Protein AF-A0A2G6MW24-F1 (afdb_monomer_lite)

Secondary structure (DSSP, 8-state):
-HHHHTTTSSS---HHHHHHHHHHTTHHHHHHHHH-HHHHHHHHTS-GGGHHHHHHHHHSS-HHHHHHHHHHHTT--HHHHHHHHHTT-HHHHTSGGGHHHHHHHHHHHHHHHHH-SS-----HHHHHHHHHHHT--HHHHHHHHHHHHHHHHHHHHHHHHHT----------PPP-EEEEE-S-HHHHHHHHHHHHHTT-EE--HHHHHHT-TTGGGEEEEEE-GGGS-HHHHHHHHHHHHHHT-EEEEE--TTPPPPGGGTTS-EE-SS--HHHHHHHHHHTT-

Sequence (286 aa):
AAQAVAPYVTRRTDPEEAFVAGLMHDIGAYILAAAVPEAYLEILEGAPANRLLLEQEKFGMDHTVAGQALLKFWKLPDSLSEACRYHHDMSVACTTEHGLTTLTAIADILACVNRGDFDTYTSENDLTRLLNHSGLSTSDMIRALDQMNDKVDEMSDFMKITGAGSTGMAMPRGPERTCVVITTDEQRRDLVQALLTHQGHALFPMEDFFQREPGCHDVDTALVDPETLTRDQLDRLAKYLDDLGLHRAVLVEEGTTVPASMQGWPTLGFLFSGRQLAGVRAMTRN

Foldseek 3Di:
DLLLLQVQFPDRDDSVVSVLLLVQLQVLLVVLCVVPVVLSVVLLVDAQLCNQVSCCVPPVGHSLVSSLVVCVVVVHDPLSSCLSNCLVPLVVLLDPVNVSNLSNVLVVLLVCQAQVSHDDNAFPVSVVSSCVSRVHALVSSLSSSVVVVVVVVVVLVVCVVVPNDDPDRDDDLDPAAEEEEAAPDPRLRSNVCSSCVSSRYHYDYPVCLVVVPPCVLRHQEYEYEPVRDDPVRLLVVLVVVVVSLHQYEYEDTPPDDDDPSCPQQHYDYSRHHPVSVVVSVVSSPD

pLDDT: mean 83.33, std 13.34, range [38.34, 97.94]

Structure (mmCIF, N/CA/C/O backbone):
data_AF-A0A2G6MW24-F1
#
_entry.id   AF-A0A2G6MW24-F1
#
loop_
_atom_site.group_PDB
_atom_site.id
_atom_site.type_symbol
_atom_site.label_atom_id
_atom_site.label_alt_id
_atom_site.label_comp_id
_atom_site.label_asym_id
_atom_site.label_entity_id
_atom_site.label_seq_id
_atom_site.pdbx_PDB_ins_code
_atom_site.Cartn_x
_atom_site.Cartn_y
_atom_site.Cartn_z
_atom_site.occupancy
_atom_site.B_iso_or_equiv
_atom_site.auth_seq_id
_atom_site.auth_comp_id
_atom_site.auth_asym_id
_atom_site.auth_atom_id
_atom_site.pdbx_PDB_model_num
ATOM 1 N N . ALA A 1 1 ? -9.225 -6.199 4.617 1.00 80.50 1 ALA A N 1
ATOM 2 C CA . ALA A 1 1 ? -7.760 -6.289 4.746 1.00 80.50 1 ALA A CA 1
ATOM 3 C C . ALA A 1 1 ? -7.339 -6.902 6.080 1.00 80.50 1 ALA A C 1
ATOM 5 O O . ALA A 1 1 ? -6.867 -8.028 6.071 1.00 80.50 1 ALA A O 1
ATOM 6 N N . ALA A 1 2 ? -7.600 -6.258 7.224 1.00 83.94 2 ALA A N 1
ATOM 7 C CA . ALA A 1 2 ? -7.128 -6.720 8.540 1.00 83.94 2 ALA A CA 1
ATOM 8 C C . ALA A 1 2 ? -7.488 -8.180 8.866 1.00 83.94 2 ALA A C 1
ATOM 10 O O . ALA A 1 2 ? -6.611 -8.975 9.187 1.00 83.94 2 ALA A O 1
ATOM 11 N N . GLN A 1 3 ? -8.747 -8.576 8.663 1.00 84.81 3 GLN A N 1
ATOM 12 C CA . GLN A 1 3 ? -9.181 -9.969 8.839 1.00 84.81 3 GLN A CA 1
ATOM 13 C C . GLN A 1 3 ? -8.452 -10.969 7.916 1.00 84.81 3 GLN A C 1
ATOM 15 O O . GLN A 1 3 ? -8.278 -12.123 8.292 1.00 84.81 3 GLN A O 1
ATOM 20 N N . ALA A 1 4 ? -8.051 -10.557 6.708 1.00 84.19 4 ALA A N 1
ATOM 21 C CA . ALA A 1 4 ? -7.319 -11.408 5.765 1.00 84.19 4 ALA A CA 1
ATOM 22 C C . ALA A 1 4 ? -5.838 -11.547 6.150 1.00 84.19 4 ALA A C 1
ATOM 24 O O . ALA A 1 4 ? -5.250 -12.597 5.934 1.00 84.19 4 ALA A O 1
ATOM 25 N N . VAL A 1 5 ? -5.245 -10.521 6.768 1.00 83.94 5 VAL A N 1
ATOM 26 C CA . VAL A 1 5 ? -3.843 -10.539 7.221 1.00 83.94 5 VAL A CA 1
ATOM 27 C C . VAL A 1 5 ? -3.682 -11.273 8.563 1.00 83.94 5 VAL A C 1
ATOM 29 O O . VAL A 1 5 ? -2.645 -11.886 8.811 1.00 83.94 5 VAL A O 1
ATOM 32 N N . ALA A 1 6 ? -4.714 -11.263 9.416 1.00 84.88 6 ALA A N 1
ATOM 33 C CA . ALA A 1 6 ? -4.681 -11.809 10.780 1.00 84.88 6 ALA A CA 1
ATOM 34 C C . ALA A 1 6 ? -4.116 -13.245 10.910 1.00 84.88 6 ALA A C 1
ATOM 36 O O . ALA A 1 6 ? -3.396 -13.507 11.874 1.00 84.88 6 ALA A O 1
ATOM 37 N N . PRO A 1 7 ? -4.381 -14.190 9.981 1.00 83.44 7 PRO A N 1
ATOM 38 C CA . PRO A 1 7 ? -3.845 -15.549 10.076 1.00 83.44 7 PRO A CA 1
ATOM 39 C C . PRO A 1 7 ? -2.333 -15.660 9.840 1.00 83.44 7 PRO A C 1
ATOM 41 O O . PRO A 1 7 ? -1.750 -16.679 10.215 1.00 83.44 7 PRO A O 1
ATOM 44 N N . TYR A 1 8 ? -1.721 -14.660 9.201 1.00 81.19 8 TYR A N 1
ATOM 45 C CA . TYR A 1 8 ? -0.333 -14.707 8.735 1.00 81.19 8 TYR A CA 1
ATOM 46 C C . TYR A 1 8 ? 0.651 -14.005 9.679 1.00 81.19 8 TYR A C 1
ATOM 48 O O . TYR A 1 8 ? 1.851 -14.249 9.601 1.00 81.19 8 TYR A O 1
ATOM 56 N N . VAL A 1 9 ? 0.166 -13.156 10.589 1.00 80.00 9 VAL A N 1
ATOM 57 C CA . VAL A 1 9 ? 1.028 -12.460 11.553 1.00 80.00 9 VAL A CA 1
ATOM 58 C C . VAL A 1 9 ? 1.515 -13.399 12.663 1.00 80.00 9 VAL A C 1
ATOM 60 O O . VAL A 1 9 ? 0.785 -14.263 13.152 1.00 80.00 9 VAL A O 1
ATOM 63 N N . THR A 1 10 ? 2.759 -13.205 13.102 1.00 67.62 10 THR A N 1
ATOM 64 C CA . THR A 1 10 ? 3.420 -14.026 14.138 1.00 67.62 10 THR A CA 1
ATOM 65 C C . THR A 1 10 ? 2.656 -14.070 15.461 1.00 67.62 10 THR A C 1
ATOM 67 O O . THR A 1 10 ? 2.613 -15.108 16.128 1.00 67.62 10 THR A O 1
ATOM 70 N N . ARG A 1 11 ? 2.019 -12.960 15.844 1.00 70.06 11 ARG A N 1
ATOM 71 C CA . ARG A 1 11 ? 1.075 -12.907 16.963 1.00 70.06 11 ARG A CA 1
ATOM 72 C C . ARG A 1 11 ? -0.336 -13.056 16.431 1.00 70.06 11 ARG A C 1
ATOM 74 O O . ARG A 1 11 ? -0.882 -12.112 15.879 1.00 70.06 11 ARG A O 1
ATOM 81 N N . ARG A 1 12 ? -0.930 -14.232 16.654 1.00 67.38 12 ARG A N 1
ATOM 82 C CA . ARG A 1 12 ? -2.338 -14.475 16.330 1.00 67.38 12 ARG A CA 1
ATOM 83 C C . ARG A 1 12 ? -3.225 -13.427 16.995 1.00 67.38 12 ARG A C 1
ATOM 85 O O . ARG A 1 12 ? -3.394 -13.433 18.212 1.00 67.38 12 ARG A O 1
ATOM 92 N N . THR A 1 13 ? -3.809 -12.581 16.165 1.00 79.38 13 THR A N 1
ATOM 93 C CA . THR A 1 13 ? -4.953 -11.739 16.498 1.00 79.38 13 THR A CA 1
ATOM 94 C C . THR A 1 13 ? -6.220 -12.488 16.103 1.00 79.38 13 THR A C 1
ATOM 96 O O . THR A 1 13 ? -6.218 -13.219 15.110 1.00 79.38 13 THR A O 1
ATOM 99 N N . ASP A 1 14 ? -7.295 -12.338 16.875 1.00 86.19 14 ASP A N 1
ATOM 100 C CA . ASP A 1 14 ? -8.598 -12.874 16.487 1.00 86.19 14 ASP A CA 1
ATOM 101 C C . ASP A 1 14 ? -9.041 -12.214 15.163 1.00 86.19 14 ASP A C 1
ATOM 103 O O . ASP A 1 14 ? -9.132 -10.984 15.106 1.00 86.19 14 ASP A O 1
ATOM 107 N N . PRO A 1 15 ? -9.298 -12.980 14.082 1.00 86.88 15 PRO A N 1
ATOM 108 C CA . PRO A 1 15 ? -9.768 -12.416 12.821 1.00 86.88 15 PRO A CA 1
ATOM 109 C C . PRO A 1 15 ? -11.043 -11.574 12.962 1.00 86.88 15 PRO A C 1
ATOM 111 O O . PRO A 1 15 ? -11.204 -10.605 12.220 1.00 86.88 15 PRO A O 1
ATOM 114 N N . GLU A 1 16 ? -11.931 -11.897 13.905 1.00 88.69 16 GLU A N 1
ATOM 115 C CA . GLU A 1 16 ? -13.145 -11.108 14.146 1.00 88.69 16 GLU A CA 1
ATOM 116 C C . GLU A 1 16 ? -12.821 -9.760 14.804 1.00 88.69 16 GLU A C 1
ATOM 118 O O . GLU A 1 16 ? -13.344 -8.723 14.394 1.00 88.69 16 GLU A O 1
ATOM 123 N N . GLU A 1 17 ? -11.884 -9.729 15.755 1.00 90.25 17 GLU A N 1
ATOM 124 C CA . GLU A 1 17 ? -11.392 -8.471 16.331 1.00 90.25 17 GLU A CA 1
ATOM 125 C C . GLU A 1 17 ? -10.672 -7.625 15.268 1.00 90.25 17 GLU A C 1
ATOM 127 O O . GLU A 1 17 ? -10.908 -6.420 15.160 1.00 90.25 17 GLU A O 1
ATOM 132 N N . ALA A 1 18 ? -9.863 -8.262 14.417 1.00 91.31 18 ALA A N 1
ATOM 133 C CA . ALA A 1 18 ? -9.206 -7.619 13.283 1.00 91.31 18 ALA A CA 1
ATOM 134 C C . ALA A 1 18 ? -10.207 -7.039 12.274 1.00 91.31 18 ALA A C 1
ATOM 136 O O . ALA A 1 18 ? -9.980 -5.960 11.725 1.00 91.31 18 ALA A O 1
ATOM 137 N N . PHE A 1 19 ? -11.319 -7.734 12.023 1.00 90.06 19 PHE A N 1
ATOM 138 C CA . PHE A 1 19 ? -12.397 -7.229 11.178 1.00 90.06 19 PHE A CA 1
ATOM 139 C C . PHE A 1 19 ? -12.998 -5.946 11.758 1.00 90.06 19 PHE A C 1
ATOM 141 O O . PHE A 1 19 ? -13.102 -4.947 11.043 1.00 90.06 19 PHE A O 1
ATOM 148 N N . VAL A 1 20 ? -13.328 -5.944 13.053 1.00 92.25 20 VAL A N 1
ATOM 149 C CA . VAL A 1 20 ? -13.877 -4.760 13.733 1.00 92.25 20 VAL A CA 1
ATOM 150 C C . VAL A 1 20 ? -12.867 -3.611 13.733 1.00 92.25 20 VAL A C 1
ATOM 152 O O . VAL A 1 20 ? -13.244 -2.486 13.413 1.00 92.25 20 VAL A O 1
ATOM 155 N N . ALA A 1 21 ? -11.589 -3.877 14.013 1.00 93.31 21 ALA A N 1
ATOM 156 C CA . ALA A 1 21 ? -10.534 -2.864 13.953 1.00 93.31 21 ALA A CA 1
ATOM 157 C C . ALA A 1 21 ? -10.428 -2.241 12.556 1.00 93.31 21 ALA A C 1
ATOM 159 O O . ALA A 1 21 ? -10.484 -1.021 12.416 1.00 93.31 21 ALA A O 1
ATOM 160 N N . GLY A 1 22 ? -10.378 -3.074 11.513 1.00 90.19 22 GLY A N 1
ATOM 161 C CA . GLY A 1 22 ? -10.342 -2.614 10.127 1.00 90.19 22 GLY A CA 1
ATOM 162 C C . GLY A 1 22 ? -11.588 -1.826 9.713 1.00 90.19 22 GLY A C 1
ATOM 163 O O . GLY A 1 22 ? -11.478 -0.910 8.908 1.00 90.19 22 GLY A O 1
ATOM 164 N N . LEU A 1 23 ? -12.762 -2.123 10.273 1.00 89.50 23 LEU A N 1
ATOM 165 C CA . LEU A 1 23 ? -13.984 -1.358 10.007 1.00 89.50 23 LEU A CA 1
ATOM 166 C C . LEU A 1 23 ? -14.002 -0.004 10.736 1.00 89.50 23 LEU A C 1
ATOM 168 O O . LEU A 1 23 ? -14.570 0.959 10.229 1.00 89.50 23 LEU A O 1
ATOM 172 N N . MET A 1 24 ? -13.411 0.060 11.930 1.00 93.38 24 MET A N 1
ATOM 173 C CA . MET A 1 24 ? -13.496 1.220 12.822 1.00 93.38 24 MET A CA 1
ATOM 174 C C . MET A 1 24 ? -12.309 2.185 12.717 1.00 93.38 24 MET A C 1
ATOM 176 O O . MET A 1 24 ? -12.445 3.314 13.178 1.00 93.38 24 MET A O 1
ATOM 180 N N . HIS A 1 25 ? -11.163 1.775 12.159 1.00 93.25 25 HIS A N 1
ATOM 181 C CA . HIS A 1 25 ? -9.918 2.562 12.223 1.00 93.25 25 HIS A CA 1
ATOM 182 C C . HIS A 1 25 ? -10.068 4.000 11.702 1.00 93.25 25 HIS A C 1
ATOM 184 O O . HIS A 1 25 ? -9.594 4.927 12.352 1.00 93.25 25 HIS A O 1
ATOM 190 N N . ASP A 1 26 ? -10.836 4.177 10.625 1.00 92.19 26 ASP A N 1
ATOM 191 C CA . ASP A 1 26 ? -11.065 5.463 9.960 1.00 92.19 26 ASP A CA 1
ATOM 192 C C . ASP A 1 26 ? -12.411 6.114 10.314 1.00 92.19 26 ASP A C 1
ATOM 194 O O . ASP A 1 26 ? -12.838 7.082 9.682 1.00 92.19 26 ASP A O 1
ATOM 198 N N . ILE A 1 27 ? -13.112 5.635 11.350 1.00 94.44 27 ILE A N 1
ATOM 199 C CA . ILE A 1 27 ? -14.443 6.159 11.699 1.00 94.44 27 ILE A CA 1
ATOM 200 C C . ILE A 1 27 ? -14.427 7.659 12.025 1.00 94.44 27 ILE A C 1
ATOM 202 O O . ILE A 1 27 ? -15.410 8.359 11.781 1.00 94.44 27 ILE A O 1
ATOM 206 N N . GLY A 1 28 ? -13.301 8.174 12.527 1.00 94.12 28 GLY A N 1
ATOM 207 C CA . GLY A 1 28 ? -13.133 9.596 12.808 1.00 94.12 28 GLY A CA 1
ATOM 208 C C . GLY A 1 28 ? -13.224 10.481 11.567 1.00 94.12 28 GLY A C 1
ATOM 209 O O . GLY A 1 28 ? -13.683 11.614 11.674 1.00 94.12 28 GLY A O 1
ATOM 210 N N . ALA A 1 29 ? -12.906 9.954 10.383 1.00 91.81 29 ALA A N 1
ATOM 211 C CA . ALA A 1 29 ? -13.045 10.668 9.120 1.00 91.81 29 ALA A CA 1
ATOM 212 C C . ALA A 1 29 ? -14.499 11.065 8.862 1.00 91.81 29 ALA A C 1
ATOM 214 O O . ALA A 1 29 ? -14.791 12.201 8.501 1.00 91.81 29 ALA A O 1
ATOM 215 N N . TYR A 1 30 ? -15.427 10.143 9.130 1.00 91.38 30 TYR A N 1
ATOM 216 C CA . TYR A 1 30 ? -16.860 10.392 9.005 1.00 91.38 30 TYR A CA 1
ATOM 217 C C . TYR A 1 30 ? -17.353 11.417 10.023 1.00 91.38 30 TYR A C 1
ATOM 219 O O . TYR A 1 30 ? -18.245 12.200 9.710 1.00 91.38 30 TYR A O 1
ATOM 227 N N . ILE A 1 31 ? -16.771 11.443 11.226 1.00 93.44 31 ILE A N 1
ATOM 228 C CA . ILE A 1 31 ? -17.097 12.453 12.241 1.00 93.44 31 ILE A CA 1
ATOM 229 C C . ILE A 1 31 ? -16.680 13.838 11.746 1.00 93.44 31 ILE A C 1
ATOM 231 O O . ILE A 1 31 ? -17.487 14.764 11.785 1.00 93.44 31 ILE A O 1
ATOM 235 N N . LEU A 1 32 ? -15.443 13.975 11.258 1.00 93.31 32 LEU A N 1
ATOM 236 C CA . LEU A 1 32 ? -14.924 15.240 10.735 1.00 93.31 32 LEU A CA 1
ATOM 237 C C . LEU A 1 32 ? -15.717 15.699 9.501 1.00 93.31 32 LEU A C 1
ATOM 239 O O . LEU A 1 32 ? -16.141 16.854 9.437 1.00 93.31 32 LEU A O 1
ATOM 243 N N . ALA A 1 33 ? -16.010 14.777 8.580 1.00 91.38 33 ALA A N 1
ATOM 244 C CA . ALA A 1 33 ? -16.830 15.035 7.400 1.00 91.38 33 ALA A CA 1
ATOM 245 C C . ALA A 1 33 ? -18.266 15.444 7.750 1.00 91.38 33 ALA A C 1
ATOM 247 O O . ALA A 1 33 ? -18.826 16.326 7.111 1.00 91.38 33 ALA A O 1
ATOM 248 N N . ALA A 1 34 ? -18.877 14.837 8.770 1.00 91.69 34 ALA A N 1
ATOM 249 C CA . ALA A 1 34 ? -20.219 15.208 9.211 1.00 91.69 34 ALA A CA 1
ATOM 250 C C . ALA A 1 34 ? -20.242 16.544 9.969 1.00 91.69 34 ALA A C 1
ATOM 252 O O . ALA A 1 34 ? -21.253 17.246 9.938 1.00 91.69 34 ALA A O 1
ATOM 253 N N . ALA A 1 35 ? -19.152 16.891 10.660 1.00 90.06 35 ALA A N 1
ATOM 254 C CA . ALA A 1 35 ? -19.048 18.130 11.419 1.00 90.06 35 ALA A CA 1
ATOM 255 C C . ALA A 1 35 ? -18.925 19.358 10.506 1.00 90.06 35 ALA A C 1
ATOM 257 O O . ALA A 1 35 ? -19.588 20.364 10.760 1.00 90.06 35 ALA A O 1
ATOM 258 N N . VAL A 1 36 ? -18.092 19.279 9.459 1.00 90.00 36 VAL A N 1
ATOM 259 C CA . VAL A 1 36 ? -17.900 20.367 8.484 1.00 90.00 36 VAL A CA 1
ATOM 260 C C . VAL A 1 36 ? -17.697 19.785 7.071 1.00 90.00 36 VAL A C 1
ATOM 262 O O . VAL A 1 36 ? -16.556 19.665 6.608 1.00 90.00 36 VAL A O 1
ATOM 265 N N . PRO A 1 37 ? -18.786 19.414 6.370 1.00 91.19 37 PRO A N 1
ATOM 266 C CA . PRO A 1 37 ? -18.714 18.713 5.087 1.00 91.19 37 PRO A CA 1
ATOM 267 C C . PRO A 1 37 ? -17.881 19.434 4.030 1.00 91.19 37 PRO A C 1
ATOM 269 O O . PRO A 1 37 ? -17.050 18.813 3.373 1.00 91.19 37 PRO A O 1
ATOM 272 N N . GLU A 1 38 ? -18.052 20.747 3.892 1.00 90.94 38 GLU A N 1
ATOM 273 C CA . GLU A 1 38 ? -17.361 21.545 2.879 1.00 90.94 38 GLU A CA 1
ATOM 274 C C . GLU A 1 38 ? -15.847 21.567 3.124 1.00 90.94 38 GLU A C 1
ATOM 276 O O . GLU A 1 38 ? -15.056 21.359 2.207 1.00 90.94 38 GLU A O 1
ATOM 281 N N . ALA A 1 39 ? -15.431 21.738 4.382 1.00 87.19 39 ALA A N 1
ATOM 282 C CA . ALA A 1 39 ? -14.017 21.769 4.741 1.00 87.19 39 ALA A CA 1
ATOM 283 C C . ALA A 1 39 ? -13.337 20.407 4.550 1.00 87.19 39 ALA A C 1
ATOM 285 O O . ALA A 1 39 ? -12.156 20.373 4.193 1.00 87.19 39 ALA A O 1
ATOM 286 N N . TYR A 1 40 ? -14.070 19.313 4.792 1.00 88.38 40 TYR A N 1
ATOM 287 C CA . TYR A 1 40 ? -13.567 17.953 4.608 1.00 88.38 40 TYR A CA 1
ATOM 288 C C . TYR A 1 40 ? -13.503 17.557 3.131 1.00 88.38 40 TYR A C 1
ATOM 290 O O . TYR A 1 40 ? -12.541 16.915 2.721 1.00 88.38 40 TYR A O 1
ATOM 298 N N . LEU A 1 41 ? -14.466 17.994 2.311 1.00 86.62 41 LEU A N 1
ATOM 299 C CA . LEU A 1 41 ? -14.405 17.824 0.856 1.00 86.62 41 LEU A CA 1
ATOM 300 C C . LEU A 1 41 ? -13.136 18.452 0.273 1.00 86.62 41 LEU A C 1
ATOM 302 O O . LEU A 1 41 ? -12.444 17.795 -0.493 1.00 86.62 41 LEU A O 1
ATOM 306 N N . GLU A 1 42 ? -12.760 19.654 0.712 1.00 86.00 42 GLU A N 1
ATOM 307 C CA . GLU A 1 42 ? -11.498 20.280 0.290 1.00 86.00 42 GLU A CA 1
ATOM 308 C C . GLU A 1 42 ? -10.250 19.462 0.685 1.00 86.00 42 GLU A C 1
ATOM 310 O O . GLU A 1 42 ? -9.238 19.520 -0.007 1.00 86.00 42 GLU A O 1
ATOM 315 N N . ILE A 1 43 ? -10.294 18.705 1.791 1.00 85.12 43 ILE A N 1
ATOM 316 C CA . ILE A 1 43 ? -9.198 17.795 2.173 1.00 85.12 43 ILE A CA 1
ATOM 317 C C . ILE A 1 43 ? -9.161 16.591 1.231 1.00 85.12 43 ILE A C 1
ATOM 319 O O . ILE A 1 43 ? -8.082 16.201 0.791 1.00 85.12 43 ILE A O 1
ATOM 323 N N . LEU A 1 44 ? -10.326 16.022 0.907 1.00 80.44 44 LEU A N 1
ATOM 324 C CA . LEU A 1 44 ? -10.446 14.880 -0.004 1.00 80.44 44 LEU A CA 1
ATOM 325 C C . LEU A 1 44 ? -10.069 15.232 -1.451 1.00 80.44 44 LEU A C 1
ATOM 327 O O . LEU A 1 44 ? -9.563 14.378 -2.171 1.00 80.44 44 LEU A O 1
ATOM 331 N N . GLU A 1 45 ? -10.307 16.474 -1.874 1.00 79.12 45 GLU A N 1
ATOM 332 C CA . GLU A 1 45 ? -9.879 17.004 -3.176 1.00 79.12 45 GLU A CA 1
ATOM 333 C C . GLU A 1 45 ? -8.390 17.395 -3.205 1.00 79.12 45 GLU A C 1
ATOM 335 O O . GLU A 1 45 ? -7.817 17.588 -4.280 1.00 79.12 45 GLU A O 1
ATOM 340 N N . GLY A 1 46 ? -7.759 17.527 -2.035 1.00 70.38 46 GLY A N 1
ATOM 341 C CA . GLY A 1 46 ? -6.335 17.807 -1.889 1.00 70.38 46 GLY A CA 1
ATOM 342 C C . GLY A 1 46 ? -5.434 16.608 -2.208 1.00 70.38 46 GLY A C 1
ATOM 343 O O . GLY A 1 46 ? -5.879 15.529 -2.590 1.00 70.38 46 GLY A O 1
ATOM 344 N N . ALA A 1 47 ? -4.122 16.793 -2.038 1.00 64.06 47 ALA A N 1
ATOM 345 C CA . ALA A 1 47 ? -3.163 15.698 -2.176 1.00 64.06 47 ALA A CA 1
ATOM 346 C C . ALA A 1 47 ? -3.307 14.710 -0.997 1.00 64.06 47 ALA A C 1
ATOM 348 O O . ALA A 1 47 ? -3.166 15.146 0.154 1.00 64.06 47 ALA A O 1
ATOM 349 N N . PRO A 1 48 ? -3.512 13.398 -1.246 1.00 63.44 48 PRO A N 1
ATOM 350 C CA . PRO A 1 48 ? -3.742 12.410 -0.193 1.00 63.44 48 PRO A CA 1
ATOM 351 C C . PRO A 1 48 ? -2.639 12.410 0.864 1.00 63.44 48 PRO A C 1
ATOM 353 O O . PRO A 1 48 ? -2.956 12.434 2.049 1.00 63.44 48 PRO A O 1
ATOM 356 N N . ALA A 1 49 ? -1.368 12.499 0.450 1.00 62.41 49 ALA A N 1
ATOM 357 C CA . ALA A 1 49 ? -0.180 12.427 1.309 1.00 62.41 49 ALA A CA 1
ATOM 358 C C . ALA A 1 49 ? -0.161 13.418 2.496 1.00 62.41 49 ALA A C 1
ATOM 360 O O . ALA A 1 49 ? 0.533 13.183 3.480 1.00 62.41 49 ALA A O 1
ATOM 361 N N . ASN A 1 50 ? -0.978 14.480 2.469 1.00 72.50 50 ASN A N 1
ATOM 362 C CA . ASN A 1 50 ? -1.044 15.479 3.539 1.00 72.50 50 ASN A CA 1
ATOM 363 C C . ASN A 1 50 ? -2.319 15.410 4.399 1.00 72.50 50 ASN A C 1
ATOM 365 O O . ASN A 1 50 ? -2.523 16.298 5.222 1.00 72.50 50 ASN A O 1
ATOM 369 N N . ARG A 1 51 ? -3.182 14.392 4.254 1.00 84.25 51 ARG A N 1
ATOM 370 C CA . ARG A 1 51 ? -4.499 14.331 4.928 1.00 84.25 51 ARG A CA 1
ATOM 371 C C . ARG A 1 51 ? -4.438 14.593 6.435 1.00 84.25 51 ARG A C 1
ATOM 373 O O . ARG A 1 51 ? -5.150 15.470 6.906 1.00 84.25 51 ARG A O 1
ATOM 380 N N . LEU A 1 52 ? -3.579 13.886 7.177 1.00 87.94 52 LEU A N 1
ATOM 381 C CA . LEU A 1 52 ? -3.440 14.065 8.633 1.00 87.94 52 LEU A CA 1
ATOM 382 C C . LEU A 1 52 ? -3.065 15.507 8.999 1.00 87.94 52 LEU A C 1
ATOM 384 O O . LEU A 1 52 ? -3.642 16.090 9.914 1.00 87.94 52 LEU A O 1
ATOM 388 N N . LEU A 1 53 ? -2.116 16.092 8.264 1.00 87.81 53 LEU A N 1
ATOM 389 C CA . LEU A 1 53 ? -1.681 17.472 8.468 1.00 87.81 53 LEU A CA 1
ATOM 390 C C . LEU A 1 53 ? -2.810 18.459 8.149 1.00 87.81 53 LEU A C 1
ATOM 392 O O . LEU A 1 53 ? -3.082 19.350 8.947 1.00 87.81 53 LEU A O 1
ATOM 396 N N . LEU A 1 54 ? -3.501 18.274 7.024 1.00 88.88 54 LEU A N 1
ATOM 397 C CA . LEU A 1 54 ? -4.608 19.132 6.606 1.00 88.88 54 LEU A CA 1
ATOM 398 C C . LEU A 1 54 ? -5.789 19.058 7.583 1.00 88.88 54 LEU A C 1
ATOM 400 O O . LEU A 1 54 ? -6.398 20.081 7.893 1.00 88.88 54 LEU A O 1
ATOM 404 N N . GLU A 1 55 ? -6.108 17.870 8.099 1.00 92.50 55 GLU A N 1
ATOM 405 C CA . GLU A 1 55 ? -7.122 17.704 9.142 1.00 92.50 55 GLU A CA 1
ATOM 406 C C . GLU A 1 55 ? -6.712 18.431 10.429 1.00 92.50 55 GLU A C 1
ATOM 408 O O . GLU A 1 55 ? -7.513 19.183 10.986 1.00 92.50 55 GLU A O 1
ATOM 413 N N . GLN A 1 56 ? -5.453 18.294 10.859 1.00 92.06 56 GLN A N 1
ATOM 414 C CA . GLN A 1 56 ? -4.919 19.031 12.008 1.00 92.06 56 GLN A CA 1
ATOM 415 C C . GLN A 1 56 ? -4.989 20.550 11.809 1.00 92.06 56 GLN A C 1
ATOM 417 O O . GLN A 1 56 ? -5.436 21.265 12.705 1.00 92.06 56 GLN A O 1
ATOM 422 N N . GLU A 1 57 ? -4.607 21.060 10.640 1.00 91.31 57 GLU A N 1
ATOM 423 C CA . GLU A 1 57 ? -4.659 22.492 10.328 1.00 91.31 57 GLU A CA 1
ATOM 424 C C . GLU A 1 57 ? -6.093 23.036 10.299 1.00 91.31 57 GLU A C 1
ATOM 426 O O . GLU A 1 57 ? -6.345 24.145 10.778 1.00 91.31 57 GLU A O 1
ATOM 431 N N . LYS A 1 58 ? -7.045 22.264 9.761 1.00 91.25 58 LYS A N 1
ATOM 432 C CA . LYS A 1 58 ? -8.439 22.703 9.608 1.00 91.25 58 LYS A CA 1
ATOM 433 C C . LYS A 1 58 ? -9.298 22.507 10.853 1.00 91.25 58 LYS A C 1
ATOM 435 O O . LYS A 1 58 ? -10.154 23.347 11.130 1.00 91.25 58 LYS A O 1
ATOM 440 N N . PHE A 1 59 ? -9.102 21.415 11.588 1.00 93.06 59 PHE A N 1
ATOM 441 C CA . PHE A 1 59 ? -9.966 21.017 12.706 1.00 93.06 59 PHE A CA 1
ATOM 442 C C . PHE A 1 59 ? -9.265 21.051 14.068 1.00 93.06 59 PHE A C 1
ATOM 444 O O . PHE A 1 59 ? -9.929 20.902 15.094 1.00 93.06 59 PHE A O 1
ATOM 451 N N . GLY A 1 60 ? -7.941 21.233 14.105 1.00 93.69 60 GLY A N 1
ATOM 452 C CA . GLY A 1 60 ? -7.137 21.108 15.326 1.00 93.69 60 GLY A CA 1
ATOM 453 C C . GLY A 1 60 ? -6.989 19.664 15.819 1.00 93.69 60 GLY A C 1
ATOM 454 O O . GLY A 1 60 ? -6.551 19.447 16.949 1.00 93.69 60 GLY A O 1
ATOM 455 N N . MET A 1 61 ? -7.419 18.691 15.011 1.00 94.50 61 MET A N 1
ATOM 456 C CA . MET A 1 61 ? -7.269 17.260 15.250 1.00 94.50 61 MET A CA 1
ATOM 457 C C . MET A 1 61 ? -7.373 16.486 13.934 1.00 94.50 61 MET A C 1
ATOM 459 O O . MET A 1 61 ? -8.051 16.923 13.009 1.00 94.50 61 MET A O 1
ATOM 463 N N . ASP A 1 62 ? -6.751 15.315 13.877 1.00 94.31 62 ASP A N 1
ATOM 464 C CA . ASP A 1 62 ? -6.898 14.368 12.771 1.00 94.31 62 ASP A CA 1
ATOM 465 C C . ASP A 1 62 ? -7.999 13.323 13.034 1.00 94.31 62 ASP A C 1
ATOM 467 O O . ASP A 1 62 ? -8.536 13.195 14.146 1.00 94.31 62 ASP A O 1
ATOM 471 N N . HIS A 1 63 ? -8.343 12.557 11.997 1.00 94.81 63 HIS A N 1
ATOM 472 C CA . HIS A 1 63 ? -9.350 11.501 12.080 1.00 94.81 63 HIS A CA 1
ATOM 473 C C . HIS A 1 63 ? -8.991 10.416 13.106 1.00 94.81 63 HIS A C 1
ATOM 475 O O . HIS A 1 63 ? -9.894 9.858 13.730 1.00 94.81 63 HIS A O 1
ATOM 481 N N . THR A 1 64 ? -7.707 10.141 13.352 1.00 95.75 64 THR A N 1
ATOM 482 C CA . THR A 1 64 ? -7.288 9.131 14.340 1.00 95.75 64 THR A CA 1
ATOM 483 C C . THR A 1 64 ? -7.608 9.587 15.770 1.00 95.75 64 THR A C 1
ATOM 485 O O . THR A 1 64 ? -8.054 8.785 16.597 1.00 95.75 64 THR A O 1
ATOM 488 N N . VAL A 1 65 ? -7.455 10.889 16.072 1.00 97.12 65 VAL A N 1
ATOM 489 C CA . VAL A 1 65 ? -7.864 11.488 17.358 1.00 97.12 65 VAL A CA 1
ATOM 490 C C . VAL A 1 65 ? -9.379 11.394 17.518 1.00 97.12 65 VAL A C 1
ATOM 492 O O . VA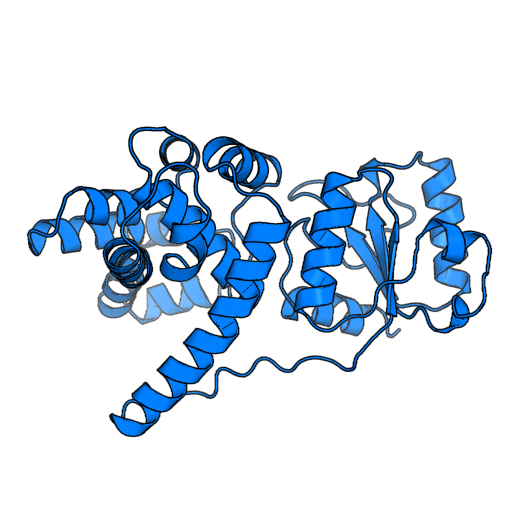L A 1 65 ? -9.870 10.925 18.551 1.00 97.12 65 VAL A O 1
ATOM 495 N N . ALA A 1 66 ? -10.122 11.845 16.503 1.00 96.94 66 ALA A N 1
ATOM 496 C CA . ALA A 1 66 ? -11.582 11.878 16.539 1.00 96.94 66 ALA A CA 1
ATOM 497 C C . ALA A 1 66 ? -12.172 10.465 16.691 1.00 96.94 66 ALA A C 1
ATOM 499 O O . ALA A 1 66 ? -13.063 10.241 17.516 1.00 96.94 66 ALA A O 1
ATOM 500 N N . GLY A 1 67 ? -11.629 9.500 15.946 1.00 97.12 67 GLY A N 1
ATOM 501 C CA . GLY A 1 67 ? -12.016 8.097 16.016 1.00 97.12 67 GLY A CA 1
ATOM 502 C C . GLY A 1 67 ? -11.736 7.495 17.392 1.00 97.12 67 GLY A C 1
ATOM 503 O O . GLY A 1 67 ? -12.646 6.935 18.005 1.00 97.12 67 GLY A O 1
ATOM 504 N N . GLN A 1 68 ? -10.537 7.696 17.953 1.00 97.94 68 GLN A N 1
ATOM 505 C CA . GLN A 1 68 ? -10.215 7.212 19.300 1.00 97.94 68 GLN A CA 1
ATOM 506 C C . GLN A 1 68 ? -11.190 7.754 20.355 1.00 97.94 68 GLN A C 1
ATOM 508 O O . GLN A 1 68 ? -11.659 6.998 21.212 1.00 97.94 68 GLN A O 1
ATOM 513 N N . ALA A 1 69 ? -11.501 9.053 20.302 1.00 97.44 69 ALA A N 1
ATOM 514 C CA . ALA A 1 69 ? -12.435 9.679 21.233 1.00 97.44 69 ALA A CA 1
ATOM 515 C C . ALA A 1 69 ? -13.832 9.041 21.148 1.00 97.44 69 ALA A C 1
ATOM 517 O O . ALA A 1 69 ? -14.440 8.757 22.186 1.00 97.44 69 ALA A O 1
ATOM 518 N N . LEU A 1 70 ? -14.313 8.751 19.934 1.00 97.56 70 LEU A N 1
ATOM 519 C CA . LEU A 1 70 ? -15.592 8.075 19.722 1.00 97.56 70 LEU A CA 1
ATOM 520 C C . LEU A 1 70 ? -15.589 6.644 20.271 1.00 97.56 70 LEU A C 1
ATOM 522 O O . LEU A 1 70 ? -16.500 6.276 21.014 1.00 97.56 70 LEU A O 1
ATOM 526 N N . LEU A 1 71 ? -14.566 5.843 19.957 1.00 97.50 71 LEU A N 1
ATOM 527 C CA . LEU A 1 71 ? -14.501 4.449 20.414 1.00 97.50 71 LEU A CA 1
ATOM 528 C C . LEU A 1 71 ? -14.425 4.364 21.949 1.00 97.50 71 LEU A C 1
ATOM 530 O O . LEU A 1 71 ? -15.087 3.516 22.554 1.00 97.50 71 LEU A O 1
ATOM 534 N N . LYS A 1 72 ? -13.711 5.300 22.594 1.00 97.69 72 LYS A N 1
ATOM 535 C CA . LYS A 1 72 ? -13.700 5.435 24.061 1.00 97.69 72 LYS A CA 1
ATOM 536 C C . LYS A 1 72 ? -15.056 5.857 24.618 1.00 97.69 72 LYS A C 1
ATOM 538 O O . LYS A 1 72 ? -15.495 5.311 25.630 1.0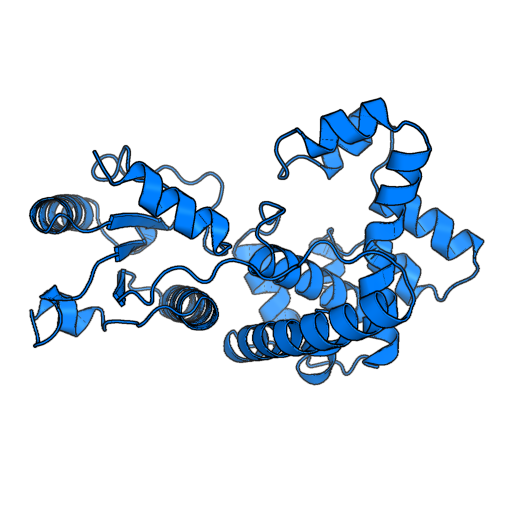0 97.69 72 LYS A O 1
ATOM 543 N N . PHE A 1 73 ? -15.749 6.785 23.960 1.00 97.38 73 PHE A N 1
ATOM 544 C CA . PHE A 1 73 ? -17.101 7.189 24.352 1.00 97.38 73 PHE A CA 1
ATOM 545 C C . PHE A 1 73 ? -18.096 6.017 24.284 1.00 97.38 73 PHE A C 1
ATOM 547 O O . PHE A 1 73 ? -18.915 5.845 25.190 1.00 97.38 73 PHE A O 1
ATOM 554 N N . TRP A 1 74 ? -17.975 5.162 23.266 1.00 97.81 74 TRP A N 1
ATOM 555 C CA . TRP A 1 74 ? -18.749 3.923 23.131 1.00 97.81 74 TRP A CA 1
ATOM 556 C C . TRP A 1 74 ? -18.310 2.794 24.069 1.00 97.81 74 TRP A C 1
ATOM 558 O O . TRP A 1 74 ? -18.984 1.766 24.125 1.00 97.81 74 TRP A O 1
ATOM 568 N N . LYS A 1 75 ? -17.238 2.992 24.847 1.00 97.38 75 LYS A N 1
ATOM 569 C CA . LYS A 1 75 ? -16.671 2.002 25.776 1.00 97.38 75 LYS A CA 1
ATOM 570 C C . LYS A 1 75 ? -16.247 0.707 25.077 1.00 97.38 75 LYS A C 1
ATOM 572 O O . LYS A 1 75 ? -16.412 -0.381 25.630 1.00 97.38 75 LYS A O 1
ATOM 577 N N . LEU A 1 76 ? -15.729 0.829 23.858 1.00 96.12 76 LEU A N 1
ATOM 578 C CA . LEU A 1 76 ? -15.109 -0.294 23.164 1.00 96.12 76 LEU A CA 1
ATOM 579 C C . LEU A 1 76 ? -13.740 -0.625 23.785 1.00 96.12 76 LEU A C 1
ATOM 581 O O . LEU A 1 76 ? -13.151 0.243 24.433 1.00 96.12 76 LEU A O 1
ATOM 585 N N . PRO A 1 77 ? -13.244 -1.866 23.613 1.00 95.00 77 PRO A N 1
ATOM 586 C CA . PRO A 1 77 ? -11.924 -2.279 24.082 1.00 95.00 77 PRO A CA 1
ATOM 587 C C . PRO A 1 77 ? -10.806 -1.289 23.736 1.00 95.00 77 PRO A C 1
ATOM 589 O O . PRO A 1 77 ? -10.763 -0.755 22.624 1.00 95.00 77 PRO A O 1
ATOM 592 N N . ASP A 1 78 ? -9.868 -1.101 24.670 1.00 94.00 78 ASP A N 1
ATOM 593 C CA . ASP A 1 78 ? -8.730 -0.197 24.475 1.00 94.00 78 ASP A CA 1
ATOM 594 C C . ASP A 1 78 ? -7.918 -0.579 23.232 1.00 94.00 78 ASP A C 1
ATOM 596 O O . ASP A 1 78 ? -7.554 0.318 22.476 1.00 94.00 78 ASP A O 1
ATOM 600 N N . SER A 1 79 ? -7.767 -1.881 22.943 1.00 93.19 79 SER A N 1
ATOM 601 C CA . SER A 1 79 ? -7.105 -2.402 21.736 1.00 93.19 79 SER A CA 1
ATOM 602 C C . SER A 1 79 ? -7.660 -1.797 20.442 1.00 93.19 79 SER A C 1
ATOM 604 O O . SER A 1 79 ? -6.891 -1.387 19.574 1.00 93.19 79 SER A O 1
ATOM 606 N N . LEU A 1 80 ? -8.987 -1.675 20.318 1.00 94.88 80 LEU A N 1
ATOM 607 C CA . LEU A 1 80 ? -9.639 -1.065 19.155 1.00 94.88 80 LEU A CA 1
ATOM 608 C C . LEU A 1 80 ? -9.416 0.448 19.113 1.00 94.88 80 LEU A C 1
ATOM 610 O O . LEU A 1 80 ? -9.161 1.010 18.048 1.00 94.88 80 LEU A O 1
ATOM 614 N N . SER A 1 81 ? -9.497 1.111 20.269 1.00 95.88 81 SER A N 1
ATOM 615 C CA . SER A 1 81 ? -9.266 2.556 20.358 1.00 95.88 81 SER A CA 1
ATOM 616 C C . SER A 1 81 ? -7.812 2.932 20.044 1.00 95.88 81 SER A C 1
ATOM 618 O O . SER A 1 81 ? -7.558 3.975 19.443 1.00 95.88 81 SER A O 1
ATOM 620 N N . GLU A 1 82 ? -6.858 2.080 20.418 1.00 95.19 82 GLU A N 1
ATOM 621 C CA . GLU A 1 82 ? -5.433 2.224 20.128 1.00 95.19 82 GLU A CA 1
ATOM 622 C C . GLU A 1 82 ? -5.129 1.921 18.664 1.00 95.19 82 GLU A C 1
ATOM 624 O O . GLU A 1 82 ? -4.412 2.694 18.035 1.00 95.19 82 GLU A O 1
ATOM 629 N N . ALA A 1 83 ? -5.719 0.868 18.092 1.00 94.25 83 ALA A N 1
ATOM 630 C CA . ALA A 1 83 ? -5.593 0.582 16.665 1.00 94.25 83 ALA A CA 1
ATOM 631 C C . ALA A 1 83 ? -6.102 1.756 15.816 1.00 94.25 83 ALA A C 1
ATOM 633 O O . ALA A 1 83 ? -5.413 2.219 14.911 1.00 94.25 83 ALA A O 1
ATOM 634 N N . CYS A 1 84 ? -7.261 2.318 16.167 1.00 95.06 84 CYS A N 1
ATOM 635 C CA . CYS A 1 84 ? -7.786 3.525 15.531 1.00 95.06 84 CYS A CA 1
ATOM 636 C C . CYS A 1 84 ? -6.863 4.740 15.718 1.00 95.06 84 CYS A C 1
ATOM 638 O O . CYS A 1 84 ? -6.642 5.485 14.773 1.00 95.06 84 CYS A O 1
ATOM 640 N N . ARG A 1 85 ? -6.263 4.926 16.899 1.00 95.38 85 ARG A N 1
ATOM 641 C CA . ARG A 1 85 ? -5.380 6.072 17.164 1.00 95.38 85 ARG A CA 1
ATOM 642 C C . ARG A 1 85 ? -4.032 5.997 16.446 1.00 95.38 85 ARG A C 1
ATOM 644 O O . ARG A 1 85 ? -3.499 7.032 16.064 1.00 95.38 85 ARG A O 1
ATOM 651 N N . TYR A 1 86 ? -3.451 4.806 16.358 1.00 94.06 86 TYR A N 1
ATOM 652 C CA . TYR A 1 86 ? -2.022 4.636 16.086 1.00 94.06 86 TYR A CA 1
ATOM 653 C C . TYR A 1 86 ? -1.717 3.875 14.790 1.00 94.06 86 TYR A C 1
ATOM 655 O O . TYR A 1 86 ? -0.554 3.586 14.531 1.00 94.06 86 TYR A O 1
ATOM 663 N N . HIS A 1 87 ? -2.710 3.541 13.958 1.00 91.81 87 HIS A N 1
ATOM 664 C CA . HIS A 1 87 ? -2.462 2.810 12.706 1.00 91.81 87 HIS A CA 1
ATOM 665 C C . HIS A 1 87 ? -1.597 3.588 11.696 1.00 91.81 87 HIS A C 1
ATOM 667 O O . HIS A 1 87 ? -0.895 2.962 10.911 1.00 91.81 87 HIS A O 1
ATOM 673 N N . HIS A 1 88 ? -1.579 4.924 11.755 1.00 89.00 88 HIS A N 1
ATOM 674 C CA . HIS A 1 88 ? -0.654 5.764 10.981 1.00 89.00 88 HIS A CA 1
ATOM 675 C C . HIS A 1 88 ? 0.656 6.106 11.721 1.00 89.00 88 HIS A C 1
ATOM 677 O O . HIS A 1 88 ? 1.519 6.781 11.165 1.00 89.00 88 HIS A O 1
ATOM 683 N N . ASP A 1 89 ? 0.824 5.678 12.978 1.00 89.44 89 ASP A N 1
ATOM 684 C CA . ASP A 1 89 ? 2.027 5.947 13.772 1.00 89.44 89 ASP A CA 1
ATOM 685 C C . ASP A 1 89 ? 2.945 4.721 13.782 1.00 89.44 89 ASP A C 1
ATOM 687 O O . ASP A 1 89 ? 2.840 3.830 14.628 1.00 89.44 89 ASP A O 1
ATOM 691 N N . MET A 1 90 ? 3.902 4.696 12.857 1.00 86.81 90 MET A N 1
ATOM 692 C CA . MET A 1 90 ? 4.843 3.585 12.678 1.00 86.81 90 MET A CA 1
ATOM 693 C C . MET A 1 90 ? 5.757 3.389 13.894 1.00 86.81 90 MET A C 1
ATOM 695 O O . MET A 1 90 ? 6.284 2.290 14.096 1.00 86.81 90 MET A O 1
ATOM 699 N N . SER A 1 91 ? 5.932 4.413 14.739 1.00 86.06 91 SER A N 1
ATOM 700 C CA . SER A 1 91 ? 6.683 4.281 15.992 1.00 86.06 91 SER A CA 1
ATOM 701 C C . SER A 1 91 ? 5.943 3.425 17.024 1.00 86.06 91 SER A C 1
ATOM 703 O O . SER A 1 91 ? 6.593 2.769 17.838 1.00 86.06 91 SER A O 1
ATOM 705 N N . VAL A 1 92 ? 4.611 3.363 16.934 1.00 86.88 92 VAL A N 1
ATOM 706 C CA . VAL A 1 92 ? 3.736 2.548 17.787 1.00 86.88 92 VAL A CA 1
ATOM 707 C C . VAL A 1 92 ? 3.335 1.248 17.089 1.00 86.88 92 VAL A C 1
ATOM 709 O O . VAL A 1 92 ? 3.420 0.175 17.689 1.00 86.88 92 VAL A O 1
ATOM 712 N N . ALA A 1 93 ? 2.960 1.307 15.810 1.00 85.38 93 ALA A N 1
ATOM 713 C CA . ALA A 1 93 ? 2.529 0.150 15.028 1.00 85.38 93 ALA A CA 1
ATOM 714 C C . ALA A 1 93 ? 3.637 -0.907 14.862 1.00 85.38 93 ALA A C 1
ATOM 716 O O . ALA A 1 93 ? 3.332 -2.077 14.655 1.00 85.38 93 ALA A O 1
ATOM 717 N N . CYS A 1 94 ? 4.913 -0.541 15.023 1.00 82.75 94 CYS A N 1
ATOM 718 C CA . CYS A 1 94 ? 6.048 -1.474 15.016 1.00 82.75 94 CYS A CA 1
ATOM 719 C C . CYS A 1 94 ? 6.469 -1.960 16.421 1.00 82.75 94 CYS A C 1
ATOM 721 O O . CYS A 1 94 ? 7.624 -2.336 16.618 1.00 82.75 94 CYS A O 1
ATOM 723 N N . THR A 1 95 ? 5.584 -1.916 17.423 1.00 77.81 95 THR A N 1
ATOM 724 C CA . THR A 1 95 ? 5.885 -2.371 18.796 1.00 77.81 95 THR A CA 1
ATOM 725 C C . THR A 1 95 ? 5.157 -3.670 19.134 1.00 77.81 95 THR A C 1
ATOM 727 O O . THR A 1 95 ? 4.120 -3.999 18.558 1.00 77.81 95 THR A O 1
ATOM 730 N N . THR A 1 96 ? 5.705 -4.465 20.059 1.00 66.06 96 THR A N 1
ATOM 731 C CA . THR A 1 96 ? 5.133 -5.778 20.400 1.00 66.06 96 THR A CA 1
ATOM 732 C C . THR A 1 96 ? 3.762 -5.655 21.061 1.00 66.06 96 THR A C 1
ATOM 734 O O . THR A 1 96 ? 2.896 -6.495 20.828 1.00 66.06 96 THR A O 1
ATOM 737 N N . GLU A 1 97 ? 3.545 -4.617 21.862 1.00 74.81 97 GLU A N 1
ATOM 738 C CA . GLU A 1 97 ? 2.352 -4.469 22.703 1.00 74.81 97 GLU A CA 1
ATOM 739 C C . GLU A 1 97 ? 1.064 -4.212 21.906 1.00 74.81 97 GLU A C 1
ATOM 741 O O . GLU A 1 97 ? -0.023 -4.506 22.394 1.00 74.81 97 GLU A O 1
ATOM 746 N N . HIS A 1 98 ? 1.171 -3.755 20.655 1.00 79.06 98 HIS A N 1
ATOM 747 C CA . HIS A 1 98 ? 0.029 -3.292 19.865 1.00 79.06 98 HIS A CA 1
ATOM 748 C C . HIS A 1 98 ? -0.209 -4.128 18.597 1.00 79.06 98 HIS A C 1
ATOM 750 O O . HIS A 1 98 ? -0.313 -3.594 17.495 1.00 79.06 98 HIS A O 1
ATOM 756 N N . GLY A 1 99 ? -0.338 -5.453 18.740 1.00 85.81 99 GLY A N 1
ATOM 757 C CA . GLY A 1 99 ? -0.511 -6.365 17.596 1.00 85.81 99 GLY A CA 1
ATOM 758 C C . GLY A 1 99 ? -1.710 -6.031 16.693 1.00 85.81 99 GLY A C 1
ATOM 759 O O . GLY A 1 99 ? -1.598 -6.105 15.471 1.00 85.81 99 GLY A O 1
ATOM 760 N N . LEU A 1 100 ? -2.834 -5.590 17.272 1.00 89.94 100 LEU A N 1
ATOM 761 C CA . LEU A 1 100 ? -4.007 -5.149 16.506 1.00 89.94 100 LEU A CA 1
ATOM 762 C C . LEU A 1 100 ? -3.738 -3.847 15.733 1.00 89.94 100 LEU A C 1
ATOM 764 O O . LEU A 1 100 ? -4.207 -3.700 14.606 1.00 89.94 100 LEU A O 1
ATOM 768 N N . THR A 1 101 ? -2.943 -2.932 16.294 1.00 92.00 101 THR A N 1
ATOM 769 C CA . THR A 1 101 ? -2.499 -1.705 15.614 1.00 92.00 101 THR A CA 1
ATOM 770 C C . THR A 1 101 ? -1.572 -2.031 14.452 1.00 92.00 101 THR A C 1
ATOM 772 O O . THR A 1 101 ? -1.807 -1.537 13.355 1.00 92.00 101 THR A O 1
ATOM 775 N N . THR A 1 102 ? -0.574 -2.903 14.650 1.00 90.12 102 THR A N 1
ATOM 776 C CA . THR A 1 102 ? 0.313 -3.382 13.572 1.00 90.12 102 THR A CA 1
ATOM 777 C C . THR A 1 102 ? -0.506 -3.960 12.423 1.00 90.12 102 THR A C 1
ATOM 779 O O . THR A 1 102 ? -0.315 -3.607 11.262 1.00 90.12 102 THR A O 1
ATOM 782 N N . LEU A 1 103 ? -1.459 -4.831 12.760 1.00 90.31 103 LEU A N 1
ATOM 783 C CA . LEU A 1 103 ? -2.326 -5.477 11.788 1.00 90.31 103 LEU A CA 1
ATOM 784 C C . LEU A 1 103 ? -3.202 -4.470 11.036 1.00 90.31 103 LEU A C 1
ATOM 786 O O . LEU A 1 103 ? -3.389 -4.604 9.829 1.00 90.31 103 LEU A O 1
ATOM 790 N N . THR A 1 104 ? -3.725 -3.468 11.743 1.00 91.75 104 THR A N 1
ATOM 791 C CA . THR A 1 104 ? -4.560 -2.408 11.163 1.00 91.75 104 THR A CA 1
ATOM 792 C C . THR A 1 104 ? -3.745 -1.503 10.239 1.00 91.75 104 THR A C 1
ATOM 794 O O . THR A 1 104 ? -4.204 -1.215 9.141 1.00 91.75 104 THR A O 1
ATOM 797 N N . ALA A 1 105 ? -2.516 -1.143 10.617 1.00 90.88 105 ALA A N 1
ATOM 798 C CA . ALA A 1 105 ? -1.602 -0.369 9.775 1.00 90.88 105 ALA A CA 1
ATOM 799 C C . ALA A 1 105 ? -1.285 -1.100 8.459 1.00 90.88 105 ALA A C 1
ATOM 801 O O . ALA A 1 105 ? -1.425 -0.546 7.373 1.00 90.88 105 ALA A O 1
ATOM 802 N N . ILE A 1 106 ? -0.934 -2.390 8.539 1.00 89.19 106 ILE A N 1
ATOM 803 C CA . ILE A 1 106 ? -0.674 -3.220 7.350 1.00 89.19 106 ILE A CA 1
ATOM 804 C C . ILE A 1 106 ? -1.935 -3.329 6.489 1.00 89.19 106 ILE A C 1
ATOM 806 O O . ILE A 1 106 ? -1.880 -3.235 5.266 1.00 89.19 106 ILE A O 1
ATOM 810 N N . ALA A 1 107 ? -3.089 -3.518 7.122 1.00 88.62 107 ALA A N 1
ATOM 811 C CA . ALA A 1 107 ? -4.361 -3.623 6.432 1.00 88.62 107 ALA A CA 1
ATOM 812 C C . ALA A 1 107 ? -4.739 -2.358 5.654 1.00 88.62 107 ALA A C 1
ATOM 814 O O . ALA A 1 107 ? -5.276 -2.478 4.551 1.00 88.62 107 ALA A O 1
ATOM 815 N N . ASP A 1 108 ? -4.473 -1.188 6.223 1.00 87.94 108 ASP A N 1
ATOM 816 C CA . ASP A 1 108 ? -4.700 0.102 5.578 1.00 87.94 108 ASP A CA 1
ATOM 817 C C . ASP A 1 108 ? -3.809 0.265 4.333 1.00 87.94 108 ASP A C 1
ATOM 819 O O . ASP A 1 108 ? -4.302 0.532 3.233 1.00 87.94 108 ASP A O 1
ATOM 823 N N . ILE A 1 109 ? -2.520 -0.079 4.452 1.00 86.19 109 ILE A N 1
ATOM 824 C CA . ILE A 1 109 ? -1.579 -0.102 3.319 1.00 86.19 109 ILE A CA 1
ATOM 825 C C . ILE A 1 109 ? -2.088 -1.017 2.195 1.00 86.19 109 ILE A C 1
ATOM 827 O O . ILE A 1 109 ? -2.153 -0.608 1.034 1.00 86.19 109 ILE A O 1
ATOM 831 N N . LEU A 1 110 ? -2.498 -2.248 2.523 1.00 85.00 110 LEU A N 1
ATOM 832 C CA . LEU A 1 110 ? -3.022 -3.189 1.526 1.00 85.00 110 LEU A CA 1
ATOM 833 C C . LEU A 1 110 ? -4.329 -2.695 0.887 1.00 85.00 110 LEU A C 1
ATOM 835 O O . LEU A 1 110 ? -4.574 -2.942 -0.295 1.00 85.00 110 LEU A O 1
ATOM 839 N N . ALA A 1 111 ? -5.178 -1.989 1.637 1.00 81.69 111 ALA A N 1
ATOM 840 C CA . ALA A 1 111 ? -6.390 -1.387 1.089 1.00 81.69 111 ALA A CA 1
ATOM 841 C C . ALA A 1 111 ? -6.068 -0.277 0.075 1.00 81.69 111 ALA A C 1
ATOM 843 O O . ALA A 1 111 ? -6.699 -0.238 -0.987 1.00 81.69 111 ALA A O 1
ATOM 844 N N . CYS A 1 112 ? -5.059 0.554 0.355 1.00 79.12 112 CYS A N 1
ATOM 845 C CA . CYS A 1 112 ? -4.570 1.583 -0.566 1.00 79.12 112 CYS A CA 1
ATOM 846 C C . CYS A 1 112 ? -4.023 0.968 -1.863 1.00 79.12 112 CYS A C 1
ATOM 848 O O . CYS A 1 112 ? -4.414 1.382 -2.958 1.00 79.12 112 CYS A O 1
ATOM 850 N N . VAL A 1 113 ? -3.202 -0.082 -1.745 1.00 76.81 113 VAL A N 1
ATOM 851 C CA . VAL A 1 113 ? -2.673 -0.839 -2.894 1.00 76.81 113 VAL A CA 1
ATOM 852 C C . VAL A 1 113 ? -3.806 -1.401 -3.760 1.00 76.81 113 VAL A C 1
ATOM 854 O O . VAL A 1 113 ? -3.754 -1.290 -4.987 1.00 76.81 113 VAL A O 1
ATOM 857 N N . ASN A 1 114 ? -4.851 -1.958 -3.137 1.00 75.94 114 ASN A N 1
ATOM 858 C CA . ASN A 1 114 ? -5.948 -2.593 -3.868 1.00 75.94 114 ASN A CA 1
ATOM 859 C C . ASN A 1 114 ? -6.892 -1.586 -4.558 1.00 75.94 114 ASN A C 1
ATOM 861 O O . ASN A 1 114 ? -7.346 -1.822 -5.677 1.00 75.94 114 ASN A O 1
ATOM 865 N N . ARG A 1 115 ? -7.215 -0.458 -3.907 1.00 67.19 115 ARG A N 1
ATOM 866 C CA . ARG A 1 115 ? -8.242 0.486 -4.398 1.00 67.19 115 ARG A CA 1
ATOM 867 C C . ARG A 1 115 ? -7.702 1.677 -5.184 1.00 67.19 115 ARG A C 1
ATOM 869 O O . ARG A 1 115 ? -8.441 2.257 -5.973 1.00 67.19 115 ARG A O 1
ATOM 876 N N . GLY A 1 116 ? -6.433 2.044 -5.005 1.00 56.62 116 GLY A N 1
ATOM 877 C CA . GLY A 1 116 ? -5.825 3.190 -5.690 1.00 56.62 116 GLY A CA 1
ATOM 878 C C . GLY A 1 116 ? -6.474 4.543 -5.391 1.00 56.62 116 GLY A C 1
ATOM 879 O O . GLY A 1 116 ? -6.364 5.453 -6.212 1.00 56.62 116 GLY A O 1
ATOM 880 N N . ASP A 1 117 ? -7.171 4.662 -4.258 1.00 52.81 117 ASP A N 1
ATOM 881 C CA . ASP A 1 117 ? -7.869 5.888 -3.849 1.00 52.81 117 ASP A CA 1
ATOM 882 C C . ASP A 1 117 ? -7.026 6.807 -2.957 1.00 52.81 117 ASP A C 1
ATOM 884 O O . ASP A 1 117 ? -7.315 7.996 -2.888 1.00 52.81 117 ASP A O 1
ATOM 888 N N . PHE A 1 118 ? -5.949 6.301 -2.351 1.00 51.69 118 PHE A N 1
ATOM 889 C CA . PHE A 1 118 ? -5.041 7.096 -1.529 1.00 51.69 118 PHE A CA 1
ATOM 890 C C . PHE A 1 118 ? -3.593 6.769 -1.891 1.00 51.69 118 PHE A C 1
ATOM 892 O O . PHE A 1 118 ? -3.239 5.597 -2.042 1.00 51.69 118 PHE A O 1
ATOM 899 N N . ASP A 1 119 ? -2.762 7.801 -2.049 1.00 53.81 119 ASP A N 1
ATOM 900 C CA . ASP A 1 119 ? -1.314 7.613 -2.054 1.00 53.81 119 ASP A CA 1
ATOM 901 C C . ASP A 1 119 ? -0.909 7.100 -0.666 1.00 53.81 119 ASP A C 1
ATOM 903 O O . ASP A 1 119 ? -1.299 7.660 0.359 1.00 53.81 119 ASP A O 1
ATOM 907 N N . THR A 1 120 ? -0.182 5.986 -0.629 1.00 57.53 120 THR A N 1
ATOM 908 C CA . THR A 1 120 ? 0.271 5.356 0.613 1.00 57.53 120 THR A CA 1
ATOM 909 C C . THR A 1 120 ? 1.243 6.271 1.354 1.00 57.53 120 THR A C 1
ATOM 911 O O . THR A 1 120 ? 2.310 6.566 0.832 1.00 57.53 120 THR A O 1
ATOM 914 N N . TYR A 1 121 ? 0.935 6.615 2.607 1.00 62.03 121 TYR A N 1
ATOM 915 C CA . TYR A 1 121 ? 1.803 7.381 3.526 1.00 62.03 121 TYR A CA 1
ATOM 916 C C . TYR A 1 121 ? 3.037 6.610 4.028 1.00 62.03 121 TYR A C 1
ATOM 918 O O . TYR A 1 121 ? 3.698 7.030 4.974 1.00 62.03 121 TYR A O 1
ATOM 926 N N . THR A 1 122 ? 3.279 5.409 3.504 1.00 74.62 122 THR A N 1
ATOM 927 C CA . THR A 1 122 ? 4.243 4.469 4.080 1.00 74.62 122 THR A CA 1
ATOM 928 C C . THR A 1 122 ? 5.522 4.472 3.265 1.00 74.62 122 THR A C 1
ATOM 930 O O . THR A 1 122 ? 5.502 4.104 2.093 1.00 74.62 122 THR A O 1
ATOM 933 N N . SER A 1 123 ? 6.629 4.846 3.910 1.00 76.56 123 SER A N 1
ATOM 934 C CA . SER A 1 123 ? 7.977 4.716 3.348 1.00 76.56 123 SER A CA 1
ATOM 935 C C . SER A 1 123 ? 8.398 3.248 3.219 1.00 76.56 123 SER A C 1
ATOM 937 O O . SER A 1 123 ? 7.837 2.366 3.880 1.00 76.56 123 SER A O 1
ATOM 939 N N . GLU A 1 124 ? 9.421 2.959 2.412 1.00 76.62 124 GLU A N 1
ATOM 940 C CA . GLU A 1 124 ? 9.924 1.587 2.258 1.00 76.62 124 GLU A CA 1
ATOM 941 C C . GLU A 1 124 ? 10.495 1.054 3.565 1.00 76.62 124 GLU A C 1
ATOM 943 O O . GLU A 1 124 ? 10.250 -0.094 3.951 1.00 76.62 124 GLU A O 1
ATOM 948 N N . ASN A 1 125 ? 11.181 1.923 4.303 1.00 79.06 125 ASN A N 1
ATOM 949 C CA . ASN A 1 125 ? 11.676 1.609 5.631 1.00 79.06 125 ASN A CA 1
ATOM 950 C C . ASN A 1 125 ? 10.532 1.274 6.602 1.00 79.06 125 ASN A C 1
ATOM 952 O O . ASN A 1 125 ? 10.641 0.319 7.371 1.00 79.06 125 ASN A O 1
ATOM 956 N N . ASP A 1 126 ? 9.421 2.008 6.565 1.00 83.38 126 ASP A N 1
ATOM 957 C CA . ASP A 1 126 ? 8.285 1.735 7.447 1.00 83.38 126 ASP A CA 1
ATOM 958 C C . ASP A 1 126 ? 7.550 0.447 7.077 1.00 83.38 126 ASP A C 1
ATOM 960 O O . ASP A 1 126 ? 7.243 -0.344 7.975 1.00 83.38 126 ASP A O 1
ATOM 964 N N . LEU A 1 127 ? 7.343 0.166 5.783 1.00 81.69 127 LEU A N 1
ATOM 965 C CA . LEU A 1 127 ? 6.801 -1.128 5.362 1.00 81.69 127 LEU A CA 1
ATOM 966 C C . LEU A 1 127 ? 7.731 -2.261 5.805 1.00 81.69 127 LEU A C 1
ATOM 968 O O . LEU A 1 127 ? 7.277 -3.240 6.392 1.00 81.69 127 LEU A O 1
ATOM 972 N N . THR A 1 128 ? 9.035 -2.116 5.573 1.00 81.88 128 THR A N 1
ATOM 973 C CA . THR A 1 128 ? 10.040 -3.114 5.958 1.00 81.88 128 THR A CA 1
ATOM 974 C C . THR A 1 128 ? 10.011 -3.373 7.461 1.00 81.88 128 THR A C 1
ATOM 976 O O . THR A 1 128 ? 10.049 -4.524 7.902 1.00 81.88 128 THR A O 1
ATOM 979 N N . ARG A 1 129 ? 9.885 -2.321 8.277 1.00 85.56 129 ARG A N 1
ATOM 980 C CA . ARG A 1 129 ? 9.738 -2.446 9.734 1.00 85.56 129 ARG A CA 1
ATOM 981 C C . ARG A 1 129 ? 8.450 -3.169 10.115 1.00 85.56 129 ARG A C 1
ATOM 983 O O . ARG A 1 129 ? 8.511 -4.063 10.958 1.00 85.56 129 ARG A O 1
ATOM 990 N N . LEU A 1 130 ? 7.322 -2.845 9.481 1.00 86.31 130 LEU A N 1
ATOM 991 C CA . LEU A 1 130 ? 6.043 -3.525 9.711 1.00 86.31 130 LEU A CA 1
ATOM 992 C C . LEU A 1 130 ? 6.113 -5.012 9.342 1.00 86.31 130 LEU A C 1
ATOM 994 O O . LEU A 1 130 ? 5.672 -5.852 10.128 1.00 86.31 130 LEU A O 1
ATOM 998 N N . LEU A 1 131 ? 6.694 -5.354 8.191 1.00 84.88 131 LEU A N 1
ATOM 999 C CA . LEU A 1 131 ? 6.848 -6.737 7.729 1.00 84.88 131 LEU A CA 1
ATOM 1000 C C . LEU A 1 131 ? 7.761 -7.543 8.650 1.00 84.88 131 LEU A C 1
ATOM 1002 O O . LEU A 1 131 ? 7.362 -8.601 9.133 1.00 84.88 131 LEU A O 1
ATOM 1006 N N . ASN A 1 132 ? 8.937 -7.007 8.980 1.00 84.69 132 ASN A N 1
ATOM 1007 C CA . ASN A 1 132 ? 9.880 -7.665 9.883 1.00 84.69 132 ASN A CA 1
ATOM 1008 C C . ASN A 1 132 ? 9.285 -7.879 11.278 1.00 84.69 132 ASN A C 1
ATOM 1010 O O . ASN A 1 132 ? 9.463 -8.941 11.874 1.00 84.69 132 ASN A O 1
ATOM 1014 N N . HIS A 1 133 ? 8.564 -6.884 11.797 1.00 84.00 133 HIS A N 1
ATOM 1015 C CA . HIS A 1 133 ? 7.955 -6.954 13.123 1.00 84.00 133 HIS A CA 1
ATOM 1016 C C . HIS A 1 133 ? 6.767 -7.916 13.177 1.00 84.00 133 HIS A C 1
ATOM 1018 O O . HIS A 1 133 ? 6.625 -8.694 14.120 1.00 84.00 133 HIS A O 1
ATOM 1024 N N . SER A 1 134 ? 5.914 -7.892 12.153 1.00 84.62 134 SER A N 1
ATOM 1025 C CA . SER A 1 134 ? 4.772 -8.804 12.046 1.00 84.62 134 SER A CA 1
ATOM 1026 C C . SER A 1 134 ? 5.179 -10.225 11.644 1.00 84.62 134 SER A C 1
ATOM 1028 O O . SER A 1 134 ? 4.425 -11.166 11.908 1.00 84.62 134 SER A O 1
ATOM 1030 N N . GLY A 1 135 ? 6.376 -10.392 11.073 1.00 85.81 135 GLY A N 1
ATOM 1031 C CA . GLY A 1 135 ? 6.886 -11.628 10.483 1.00 85.81 135 GLY A CA 1
ATOM 1032 C C . GLY A 1 135 ? 6.181 -12.017 9.184 1.00 85.81 135 GLY A C 1
ATOM 1033 O O . GLY A 1 135 ? 6.195 -13.191 8.820 1.00 85.81 135 GLY A O 1
ATOM 1034 N N . LEU A 1 136 ? 5.545 -11.054 8.511 1.00 84.56 136 LEU A N 1
ATOM 1035 C CA . LEU A 1 136 ? 4.907 -11.270 7.219 1.00 84.56 136 LEU A CA 1
ATOM 1036 C C . LEU A 1 136 ? 5.944 -11.289 6.105 1.00 84.56 136 LEU A C 1
ATOM 1038 O O . LEU A 1 136 ? 6.817 -10.424 6.027 1.00 84.56 136 LEU A O 1
ATOM 1042 N N . SER A 1 137 ? 5.789 -12.242 5.193 1.00 84.56 137 SER A N 1
ATOM 1043 C CA . SER A 1 137 ? 6.489 -12.211 3.915 1.00 84.56 137 SER A CA 1
ATOM 1044 C C . SER A 1 137 ? 5.693 -11.429 2.868 1.00 84.56 137 SER A C 1
ATOM 1046 O O . SER A 1 137 ? 4.472 -11.273 2.963 1.00 84.56 137 SER A O 1
ATOM 1048 N N . THR A 1 138 ? 6.362 -11.023 1.789 1.00 79.31 138 THR A N 1
ATOM 1049 C CA . THR A 1 138 ? 5.705 -10.494 0.583 1.00 79.31 138 THR A CA 1
ATOM 1050 C C . THR A 1 138 ? 4.629 -11.444 0.052 1.00 79.31 138 THR A C 1
ATOM 1052 O O . THR A 1 138 ? 3.555 -11.007 -0.354 1.00 79.31 138 THR A O 1
ATOM 1055 N N . SER A 1 139 ? 4.871 -12.759 0.114 1.00 81.31 139 SER A N 1
ATOM 1056 C CA . SER A 1 139 ? 3.891 -13.767 -0.310 1.00 81.31 139 SER A CA 1
ATOM 1057 C C . SER A 1 139 ? 2.617 -13.743 0.539 1.00 81.31 139 SER A C 1
ATOM 1059 O O . SER A 1 139 ? 1.528 -13.976 0.016 1.00 81.31 139 SER A O 1
ATOM 1061 N N . ASP A 1 140 ? 2.727 -13.446 1.835 1.00 86.62 140 ASP A N 1
ATOM 1062 C CA . ASP A 1 140 ? 1.566 -13.348 2.721 1.00 86.62 140 ASP A CA 1
ATOM 1063 C C . ASP A 1 140 ? 0.742 -12.090 2.431 1.00 86.62 140 ASP A C 1
ATOM 1065 O O . ASP A 1 140 ? -0.488 -12.153 2.445 1.00 86.62 140 ASP A O 1
ATOM 1069 N N . MET A 1 141 ? 1.397 -10.977 2.078 1.00 83.62 141 MET A N 1
ATOM 1070 C CA . MET A 1 141 ? 0.699 -9.771 1.620 1.00 83.62 141 MET A CA 1
ATOM 1071 C C . MET A 1 141 ? -0.131 -10.031 0.362 1.00 83.62 141 MET A C 1
ATOM 1073 O O . MET A 1 141 ? -1.291 -9.629 0.312 1.00 83.62 141 MET A O 1
ATOM 1077 N N . ILE A 1 142 ? 0.422 -10.736 -0.632 1.00 80.56 142 ILE A N 1
ATOM 1078 C CA . ILE A 1 142 ? -0.326 -11.069 -1.856 1.00 80.56 142 ILE A CA 1
ATOM 1079 C C . ILE A 1 142 ? -1.512 -11.968 -1.557 1.00 80.56 142 ILE A C 1
ATOM 1081 O O . ILE A 1 142 ? -2.619 -11.682 -2.000 1.00 80.56 142 ILE A O 1
ATOM 1085 N N . ARG A 1 143 ? -1.317 -13.012 -0.745 1.00 84.44 143 ARG A N 1
ATOM 1086 C CA . ARG A 1 143 ? -2.428 -13.879 -0.332 1.00 84.44 143 ARG A CA 1
ATOM 1087 C C . ARG A 1 143 ? -3.528 -13.085 0.366 1.00 84.44 143 ARG A C 1
ATOM 1089 O O . ARG A 1 143 ? -4.704 -13.356 0.143 1.00 84.44 143 ARG A O 1
ATOM 1096 N N . ALA A 1 144 ? -3.161 -12.116 1.203 1.00 85.56 144 ALA A N 1
ATOM 1097 C CA . ALA A 1 144 ? -4.127 -11.243 1.852 1.00 85.56 144 ALA A CA 1
ATOM 1098 C C . ALA A 1 144 ? -4.847 -10.324 0.849 1.00 85.56 144 ALA A C 1
ATOM 1100 O O . ALA A 1 144 ? -6.059 -10.154 0.971 1.00 85.56 144 ALA A O 1
ATOM 1101 N N . LEU A 1 145 ? -4.143 -9.773 -0.145 1.00 82.38 145 LEU A N 1
ATOM 1102 C CA . LEU A 1 145 ? -4.733 -8.970 -1.223 1.00 82.38 145 LEU A CA 1
ATOM 1103 C C . LEU A 1 145 ? -5.707 -9.786 -2.091 1.00 82.38 145 LEU A C 1
ATOM 1105 O O . LEU A 1 145 ? -6.804 -9.315 -2.386 1.00 82.38 145 LEU A O 1
ATOM 1109 N N . ASP A 1 146 ? -5.362 -11.024 -2.442 1.00 82.38 146 ASP A N 1
ATOM 1110 C CA . ASP A 1 146 ? -6.247 -11.915 -3.202 1.00 82.38 146 ASP A CA 1
ATOM 1111 C C . ASP A 1 146 ? -7.515 -12.243 -2.399 1.00 82.38 146 ASP A C 1
ATOM 1113 O O . ASP A 1 146 ? -8.629 -12.035 -2.879 1.00 82.38 146 ASP A O 1
ATOM 1117 N N . GLN A 1 147 ? -7.362 -12.622 -1.124 1.00 83.31 147 GLN A N 1
ATOM 1118 C CA . GLN A 1 147 ? -8.497 -12.854 -0.220 1.00 83.31 147 GLN A CA 1
ATOM 1119 C C . GLN A 1 147 ? -9.364 -11.608 -0.008 1.00 83.31 147 GLN A C 1
ATOM 1121 O O . GLN A 1 147 ? -10.559 -11.716 0.274 1.00 83.31 147 GLN A O 1
ATOM 1126 N N . MET A 1 148 ? -8.777 -10.412 -0.077 1.00 80.38 148 MET A N 1
ATOM 1127 C CA . MET A 1 148 ? -9.535 -9.169 0.015 1.00 80.38 148 MET A CA 1
ATOM 1128 C C . MET A 1 148 ? -10.464 -8.983 -1.176 1.00 80.38 148 MET A C 1
ATOM 1130 O O . MET A 1 148 ? -11.573 -8.504 -0.958 1.00 80.38 148 MET A O 1
ATOM 1134 N N . ASN A 1 149 ? -10.040 -9.345 -2.387 1.00 74.56 149 ASN A N 1
ATOM 1135 C CA . ASN A 1 149 ? -10.889 -9.244 -3.572 1.00 74.56 149 ASN A CA 1
ATOM 1136 C C . ASN A 1 149 ? -12.108 -10.159 -3.444 1.00 74.56 149 ASN A C 1
ATOM 1138 O O . ASN A 1 149 ? -13.232 -9.671 -3.545 1.00 74.56 149 ASN A O 1
ATOM 1142 N N . ASP A 1 150 ? -11.890 -11.419 -3.059 1.00 77.62 150 ASP A N 1
ATOM 1143 C CA . ASP A 1 150 ? -12.976 -12.379 -2.833 1.00 77.62 150 ASP A CA 1
ATOM 1144 C C . ASP A 1 150 ? -13.974 -11.864 -1.778 1.00 77.62 150 ASP A C 1
ATOM 1146 O O . ASP A 1 150 ? -15.186 -11.844 -1.990 1.00 77.62 150 ASP A O 1
ATOM 1150 N N . LYS A 1 151 ? -13.469 -11.354 -0.646 1.00 76.62 151 LYS A N 1
ATOM 1151 C CA . LYS A 1 151 ? -14.318 -10.828 0.438 1.00 76.62 151 LYS A CA 1
ATOM 1152 C C . LYS A 1 151 ? -15.045 -9.535 0.083 1.00 76.62 151 LYS A C 1
ATOM 1154 O O . LYS A 1 151 ? -16.142 -9.295 0.588 1.00 76.62 151 LYS A O 1
ATOM 1159 N N . VAL A 1 152 ? -14.429 -8.660 -0.712 1.00 72.94 152 VAL A N 1
ATOM 1160 C CA . VAL A 1 152 ? -15.084 -7.432 -1.185 1.00 72.94 152 VAL A CA 1
ATOM 1161 C C . VAL A 1 152 ? -16.244 -7.789 -2.107 1.00 72.94 152 VAL A C 1
ATOM 1163 O O . VAL A 1 152 ? -17.304 -7.178 -1.973 1.00 72.94 152 VAL A O 1
ATOM 1166 N N . ASP A 1 153 ? -16.078 -8.790 -2.969 1.00 71.38 153 ASP A N 1
ATOM 1167 C CA . ASP A 1 153 ? -17.144 -9.275 -3.846 1.00 71.38 153 ASP A CA 1
ATOM 1168 C C . ASP A 1 153 ? -18.300 -9.884 -3.035 1.00 71.38 153 ASP A C 1
ATOM 1170 O O . ASP A 1 153 ? -19.452 -9.474 -3.207 1.00 71.38 153 ASP A O 1
ATOM 1174 N N . GLU A 1 154 ? -18.001 -10.745 -2.056 1.00 76.75 154 GLU A N 1
ATOM 1175 C CA . GLU A 1 154 ? -19.005 -11.303 -1.135 1.00 76.75 154 GLU A CA 1
ATOM 1176 C C . GLU A 1 154 ? -19.777 -10.211 -0.371 1.00 76.75 154 GLU A C 1
ATOM 1178 O O . GLU A 1 154 ? -21.011 -10.231 -0.295 1.00 76.75 154 GLU A O 1
ATOM 1183 N N . MET A 1 155 ? -19.064 -9.227 0.188 1.00 71.88 155 MET A N 1
ATOM 1184 C CA . MET A 1 155 ? -19.674 -8.132 0.947 1.00 71.88 155 MET A CA 1
ATOM 1185 C C . MET A 1 155 ? -20.486 -7.195 0.046 1.00 71.88 155 MET A C 1
ATOM 1187 O O . MET A 1 155 ? -21.543 -6.712 0.450 1.00 71.88 155 MET A O 1
ATOM 1191 N N . SER A 1 156 ? -20.020 -6.949 -1.180 1.00 66.94 156 SER A N 1
ATOM 1192 C CA . SER A 1 156 ? -20.739 -6.171 -2.193 1.00 66.94 156 SER A CA 1
ATOM 1193 C C . SER A 1 156 ? -22.080 -6.823 -2.524 1.00 66.94 156 SER A C 1
ATOM 1195 O O . SER A 1 156 ? -23.110 -6.146 -2.547 1.00 66.94 156 SER A O 1
ATOM 1197 N N . ASP A 1 157 ? -22.101 -8.143 -2.699 1.00 72.62 157 ASP A N 1
ATOM 1198 C CA . ASP A 1 157 ? -23.334 -8.888 -2.950 1.00 72.62 157 ASP A CA 1
ATOM 1199 C C . ASP A 1 157 ? -24.276 -8.877 -1.740 1.00 72.62 157 ASP A C 1
ATOM 1201 O O . ASP A 1 157 ? -25.481 -8.654 -1.898 1.00 72.62 157 ASP A O 1
ATOM 1205 N N . PHE A 1 158 ? -23.744 -8.994 -0.522 1.00 68.56 158 PHE A N 1
ATOM 1206 C CA . PHE A 1 158 ? -24.531 -8.834 0.704 1.00 68.56 158 PHE A CA 1
ATOM 1207 C C . PHE A 1 158 ? -25.131 -7.419 0.851 1.00 68.56 158 PHE A C 1
ATOM 1209 O O . PHE A 1 158 ? -26.311 -7.262 1.186 1.00 68.56 158 PHE A O 1
ATOM 1216 N N . MET A 1 159 ? -24.362 -6.367 0.555 1.00 61.19 159 MET A N 1
ATOM 1217 C CA . MET A 1 159 ? -24.834 -4.976 0.618 1.00 61.19 159 MET A CA 1
ATOM 1218 C C . MET A 1 159 ? -25.923 -4.684 -0.424 1.00 61.19 159 MET A C 1
ATOM 1220 O O . MET A 1 159 ? -26.931 -4.054 -0.094 1.00 61.19 159 MET A O 1
ATOM 1224 N N . LYS A 1 160 ? -25.804 -5.233 -1.641 1.00 62.44 160 LYS A N 1
ATOM 1225 C CA . LYS A 1 160 ? -26.865 -5.157 -2.664 1.00 62.44 160 LYS A CA 1
ATOM 1226 C C . LYS A 1 160 ? -28.181 -5.773 -2.181 1.00 62.44 160 LYS A C 1
ATOM 1228 O O . LYS A 1 160 ? -29.243 -5.214 -2.448 1.00 62.44 160 LYS A O 1
ATOM 1233 N N . ILE A 1 161 ? -28.124 -6.890 -1.452 1.00 59.44 161 ILE A N 1
ATOM 1234 C CA . ILE A 1 161 ? -29.312 -7.560 -0.890 1.00 59.44 161 ILE A CA 1
ATOM 1235 C C . ILE A 1 161 ? -29.985 -6.700 0.194 1.00 59.44 161 ILE A C 1
ATOM 1237 O O . ILE A 1 161 ? -31.209 -6.705 0.313 1.00 59.44 161 ILE A O 1
ATOM 1241 N N . THR A 1 162 ? -29.209 -5.938 0.968 1.00 55.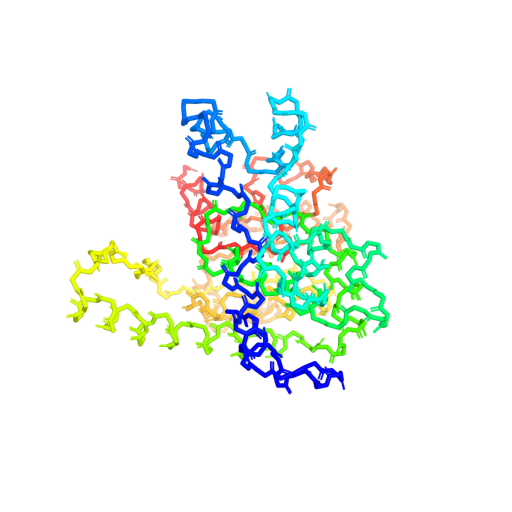97 162 THR A N 1
ATOM 1242 C CA . THR A 1 162 ? -29.715 -5.112 2.084 1.00 55.97 162 THR A CA 1
ATOM 1243 C C . THR A 1 162 ? -30.188 -3.710 1.673 1.00 55.97 162 THR A C 1
ATOM 1245 O O . THR A 1 162 ? -30.694 -2.966 2.512 1.00 55.97 162 THR A O 1
ATOM 1248 N N . GLY A 1 163 ? -30.094 -3.350 0.388 1.00 40.28 163 GLY A N 1
ATOM 1249 C CA . GLY A 1 163 ? -30.614 -2.086 -0.149 1.00 40.28 163 GLY A CA 1
ATOM 1250 C C . GLY A 1 163 ? -29.719 -0.863 0.087 1.00 40.28 163 GLY A C 1
ATOM 1251 O O . GLY A 1 163 ? -30.096 0.245 -0.296 1.00 40.28 163 GLY A O 1
ATOM 1252 N N . ALA A 1 164 ? -28.527 -1.043 0.665 1.00 44.38 164 ALA A N 1
ATOM 1253 C CA . ALA A 1 164 ? -27.473 -0.036 0.638 1.00 44.38 164 ALA A CA 1
ATOM 1254 C C . ALA A 1 164 ? -26.823 -0.077 -0.754 1.00 44.38 164 ALA A C 1
ATOM 1256 O O . ALA A 1 164 ? -26.189 -1.063 -1.124 1.00 44.38 164 ALA A O 1
ATOM 1257 N N . GLY A 1 165 ? -27.049 0.955 -1.570 1.00 39.72 165 GLY A N 1
ATOM 1258 C CA . GLY A 1 165 ? -26.559 0.995 -2.947 1.00 39.72 165 GLY A CA 1
ATOM 1259 C C . GLY A 1 165 ? -25.047 0.773 -3.025 1.00 39.72 165 GLY A C 1
ATOM 1260 O O . GLY A 1 165 ? -24.277 1.547 -2.468 1.00 39.72 165 GLY A O 1
ATOM 1261 N N . SER A 1 166 ? -24.623 -0.268 -3.743 1.00 39.41 166 SER A N 1
ATOM 1262 C CA . SER A 1 166 ? -23.221 -0.473 -4.096 1.00 39.41 166 SER A CA 1
ATOM 1263 C C . SER A 1 166 ? -22.891 0.389 -5.316 1.00 39.41 166 SER A C 1
ATOM 1265 O O . SER A 1 166 ? -23.387 0.115 -6.414 1.00 39.41 166 SER A O 1
ATOM 1267 N N . THR A 1 167 ? -22.029 1.393 -5.179 1.00 38.69 167 THR A N 1
ATOM 1268 C CA . THR A 1 167 ? -21.214 1.797 -6.327 1.00 38.69 167 THR A CA 1
ATOM 1269 C C . THR A 1 167 ? -20.301 0.614 -6.635 1.00 38.69 167 THR A C 1
ATOM 1271 O O . THR A 1 167 ? -19.582 0.126 -5.767 1.00 38.69 167 THR A O 1
ATOM 1274 N N . GLY A 1 168 ? -20.430 0.053 -7.840 1.00 40.69 168 GLY A N 1
ATOM 1275 C CA . GLY A 1 168 ? -19.667 -1.120 -8.256 1.00 40.69 168 GLY A CA 1
ATOM 1276 C C . GLY A 1 168 ? -18.175 -0.901 -8.022 1.00 40.69 168 GLY A C 1
ATOM 1277 O O . GLY A 1 168 ? -17.580 0.002 -8.598 1.00 40.69 168 GLY A O 1
ATOM 1278 N N . MET A 1 169 ? -17.600 -1.734 -7.159 1.00 45.69 169 MET A N 1
ATOM 1279 C CA . MET A 1 169 ? -16.224 -1.644 -6.664 1.00 45.69 169 MET A CA 1
ATOM 1280 C C . MET A 1 169 ? -15.250 -2.501 -7.485 1.00 45.69 169 MET A C 1
ATOM 1282 O O . MET A 1 169 ? -14.194 -2.886 -6.996 1.00 45.69 169 MET A O 1
ATOM 1286 N N . ALA A 1 170 ? -15.623 -2.851 -8.717 1.00 41.81 170 ALA A N 1
ATOM 1287 C CA . ALA A 1 170 ? -14.765 -3.606 -9.615 1.00 41.81 170 ALA A CA 1
ATOM 1288 C C . ALA A 1 170 ? -13.794 -2.634 -10.291 1.00 41.81 170 ALA A C 1
ATOM 1290 O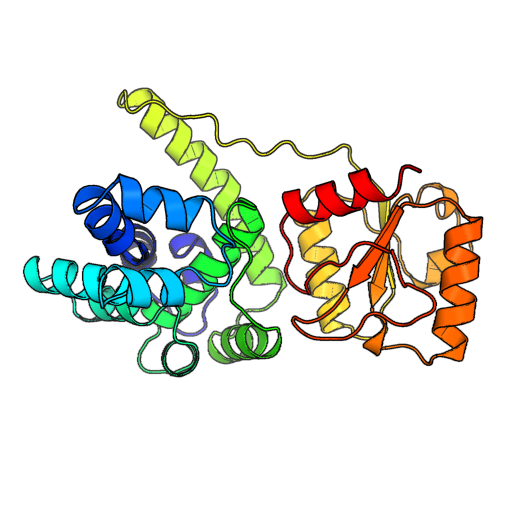 O . ALA A 1 170 ? -14.175 -1.869 -11.180 1.00 41.81 170 ALA A O 1
ATOM 1291 N N . MET A 1 171 ? -12.539 -2.656 -9.850 1.00 45.56 171 MET A N 1
ATOM 1292 C CA . MET A 1 171 ? -11.466 -1.931 -10.520 1.00 45.56 171 MET A CA 1
ATOM 1293 C C . MET A 1 171 ? -11.264 -2.521 -11.921 1.00 45.56 171 MET A C 1
ATOM 1295 O O . MET A 1 171 ? -11.216 -3.747 -12.067 1.00 45.56 171 MET A O 1
ATOM 1299 N N . PRO A 1 172 ? -11.139 -1.692 -12.970 1.00 40.72 172 PRO A N 1
ATOM 1300 C CA . PRO A 1 172 ? -10.853 -2.198 -14.299 1.00 40.72 172 PRO A CA 1
ATOM 1301 C C . PRO A 1 172 ? -9.457 -2.826 -14.287 1.00 40.72 172 PRO A C 1
ATOM 1303 O O . PRO A 1 172 ? -8.449 -2.119 -14.259 1.00 40.72 172 PRO A O 1
ATOM 1306 N N . ARG A 1 173 ? -9.389 -4.162 -14.318 1.00 51.16 173 ARG A N 1
ATOM 1307 C CA . ARG A 1 173 ? -8.160 -4.866 -14.688 1.00 51.16 173 ARG A CA 1
ATOM 1308 C C . ARG A 1 173 ? -7.830 -4.421 -16.112 1.00 51.16 173 ARG A C 1
ATOM 1310 O O . ARG A 1 173 ? -8.637 -4.601 -17.026 1.00 51.16 173 ARG A O 1
ATOM 1317 N N . GLY A 1 174 ? -6.698 -3.737 -16.279 1.00 51.38 174 GLY A N 1
ATOM 1318 C CA . GLY A 1 174 ? -6.195 -3.389 -17.607 1.00 51.38 174 GLY A CA 1
ATOM 1319 C C . GLY A 1 174 ? -5.972 -4.659 -18.440 1.00 51.38 174 GLY A C 1
ATOM 1320 O O . GLY A 1 174 ? -5.975 -5.753 -17.879 1.00 51.38 174 GLY A O 1
ATOM 1321 N N . PRO A 1 175 ? -5.779 -4.554 -19.766 1.00 55.25 175 PRO A N 1
ATOM 1322 C CA . PRO A 1 175 ? -5.417 -5.724 -20.561 1.00 55.25 175 PRO A CA 1
ATOM 1323 C C . PRO A 1 175 ? -4.193 -6.419 -19.945 1.00 55.25 175 PRO A C 1
ATOM 1325 O O . PRO A 1 175 ? -3.279 -5.736 -19.471 1.00 55.25 175 PRO A O 1
ATOM 1328 N N . GLU A 1 176 ? -4.198 -7.754 -19.944 1.00 66.56 176 GLU A N 1
ATOM 1329 C CA . GLU A 1 176 ? -3.035 -8.557 -19.566 1.00 66.56 176 GLU A CA 1
ATOM 1330 C C . GLU A 1 176 ? -1.847 -8.115 -20.425 1.00 66.56 176 GLU A C 1
ATOM 1332 O O . GLU A 1 176 ? -1.960 -7.915 -21.638 1.00 66.56 176 GLU A O 1
ATOM 1337 N N . ARG A 1 177 ? -0.732 -7.850 -19.757 1.00 80.19 177 ARG A N 1
ATOM 1338 C CA . ARG A 1 177 ? 0.434 -7.162 -20.305 1.00 80.19 177 ARG A CA 1
ATOM 1339 C C . ARG A 1 177 ? 1.687 -7.764 -19.703 1.00 80.19 177 ARG A C 1
ATOM 1341 O O . ARG A 1 177 ? 1.628 -8.235 -18.569 1.00 80.19 177 ARG A O 1
ATOM 1348 N N . THR A 1 178 ? 2.781 -7.742 -20.446 1.00 91.94 178 THR A N 1
ATOM 1349 C CA . THR A 1 178 ? 4.040 -8.368 -20.055 1.00 91.94 178 THR A CA 1
ATOM 1350 C C . THR A 1 178 ? 5.002 -7.291 -19.577 1.00 91.94 178 THR A C 1
ATOM 1352 O O . THR A 1 178 ? 5.428 -6.416 -20.336 1.00 91.94 178 THR A O 1
ATOM 1355 N N . CYS A 1 179 ? 5.341 -7.350 -18.295 1.00 94.56 179 CYS A N 1
ATOM 1356 C CA . CYS A 1 179 ? 6.212 -6.394 -17.634 1.00 94.56 179 CYS A CA 1
ATOM 1357 C C . CYS A 1 179 ? 7.585 -7.004 -17.339 1.00 94.56 179 CYS A C 1
ATOM 1359 O O . CYS A 1 179 ? 7.689 -8.170 -16.960 1.00 94.56 179 CYS A O 1
ATOM 1361 N N . VAL A 1 180 ? 8.632 -6.186 -17.430 1.00 96.19 180 VAL A N 1
ATOM 1362 C CA . VAL A 1 180 ? 9.964 -6.503 -16.901 1.00 96.19 180 VAL A CA 1
ATOM 1363 C C . VAL A 1 180 ? 10.298 -5.547 -15.758 1.00 96.19 180 VAL A C 1
ATOM 1365 O O . VAL A 1 180 ? 10.079 -4.338 -15.858 1.00 96.19 180 VAL A O 1
ATOM 1368 N N . VAL A 1 181 ? 10.819 -6.093 -14.660 1.00 96.25 181 VAL A N 1
ATOM 1369 C CA . VAL A 1 181 ? 11.305 -5.320 -13.509 1.00 96.25 181 VAL A CA 1
ATOM 1370 C C . VAL A 1 181 ? 12.827 -5.364 -13.528 1.00 96.25 181 VAL A C 1
ATOM 1372 O O . VAL A 1 181 ? 13.415 -6.443 -13.456 1.00 96.25 181 VAL A O 1
ATOM 1375 N N . ILE A 1 182 ? 13.457 -4.200 -13.658 1.00 96.38 182 ILE A N 1
ATOM 1376 C CA . ILE A 1 182 ? 14.904 -4.050 -13.806 1.00 96.38 182 ILE A CA 1
ATOM 1377 C C . ILE A 1 182 ? 15.456 -3.483 -12.501 1.00 96.38 182 ILE A C 1
ATOM 1379 O O . ILE A 1 182 ? 15.414 -2.277 -12.270 1.00 96.38 182 ILE A O 1
ATOM 1383 N N . THR A 1 183 ? 15.947 -4.378 -11.649 1.00 94.25 183 THR A N 1
ATOM 1384 C CA . THR A 1 183 ? 16.587 -4.065 -10.368 1.00 94.25 183 THR A CA 1
ATOM 1385 C C . THR A 1 183 ? 17.526 -5.205 -9.970 1.00 94.25 183 THR A C 1
ATOM 1387 O O . THR A 1 183 ? 17.277 -6.372 -10.307 1.00 94.25 183 THR A O 1
ATOM 1390 N N . THR A 1 184 ? 18.604 -4.887 -9.251 1.00 92.88 184 THR A N 1
ATOM 1391 C CA . THR A 1 184 ? 19.438 -5.904 -8.586 1.00 92.88 184 THR A CA 1
ATOM 1392 C C . THR A 1 184 ? 19.011 -6.178 -7.144 1.00 92.88 184 THR A C 1
ATOM 1394 O O . THR A 1 184 ? 19.598 -7.051 -6.510 1.00 92.88 184 THR A O 1
ATOM 1397 N N . ASP A 1 185 ? 18.028 -5.447 -6.616 1.00 90.50 185 ASP A N 1
ATOM 1398 C CA . ASP A 1 185 ? 17.452 -5.697 -5.298 1.00 90.50 185 ASP A CA 1
ATOM 1399 C C . ASP A 1 185 ? 16.401 -6.811 -5.399 1.00 90.50 185 ASP A C 1
ATOM 1401 O O . ASP A 1 185 ? 15.371 -6.668 -6.062 1.00 90.50 185 ASP A O 1
ATOM 1405 N N . GLU A 1 186 ? 16.670 -7.951 -4.764 1.00 87.62 186 GLU A N 1
ATOM 1406 C CA . GLU A 1 186 ? 15.777 -9.109 -4.830 1.00 87.62 186 GLU A CA 1
ATOM 1407 C C . GLU A 1 186 ? 14.453 -8.873 -4.099 1.00 87.62 186 GLU A C 1
ATOM 1409 O O . GLU A 1 186 ? 13.409 -9.293 -4.591 1.00 87.62 186 GLU A O 1
ATOM 1414 N N . GLN A 1 187 ? 14.470 -8.165 -2.966 1.00 81.31 187 GLN A N 1
ATOM 1415 C CA . GLN A 1 187 ? 13.266 -7.921 -2.169 1.00 81.31 187 GLN A CA 1
ATOM 1416 C C . GLN A 1 187 ? 12.320 -6.975 -2.900 1.00 81.31 187 GLN A C 1
ATOM 1418 O O . GLN A 1 187 ? 11.118 -7.244 -3.004 1.00 81.31 187 GLN A O 1
ATOM 1423 N N . ARG A 1 188 ? 12.872 -5.895 -3.463 1.00 85.88 188 ARG A N 1
ATOM 1424 C CA . ARG A 1 188 ? 12.109 -4.936 -4.262 1.00 85.88 188 ARG A CA 1
ATOM 1425 C C . ARG A 1 188 ? 11.585 -5.589 -5.539 1.00 85.88 188 ARG A C 1
ATOM 1427 O O . ARG A 1 188 ? 10.419 -5.393 -5.882 1.00 85.88 188 ARG A O 1
ATOM 1434 N N . ARG A 1 189 ? 12.392 -6.421 -6.212 1.00 90.50 189 ARG A N 1
ATOM 1435 C CA . ARG A 1 189 ? 11.945 -7.202 -7.378 1.00 90.50 189 ARG A CA 1
ATOM 1436 C C . ARG A 1 189 ? 10.755 -8.087 -7.033 1.00 90.50 189 ARG A C 1
ATOM 1438 O O . ARG A 1 189 ? 9.742 -8.004 -7.725 1.00 90.50 189 ARG A O 1
ATOM 1445 N N . ASP A 1 190 ? 10.869 -8.887 -5.978 1.00 86.81 190 ASP A N 1
ATOM 1446 C CA . ASP A 1 190 ? 9.827 -9.825 -5.564 1.00 86.81 190 ASP A CA 1
ATOM 1447 C C . ASP A 1 190 ? 8.533 -9.085 -5.214 1.00 86.81 190 ASP A C 1
ATOM 1449 O O . ASP A 1 190 ? 7.461 -9.488 -5.661 1.00 86.81 190 ASP A O 1
ATOM 1453 N N . LEU A 1 191 ? 8.618 -7.964 -4.488 1.00 85.31 191 LEU A N 1
ATOM 1454 C CA . LEU A 1 191 ? 7.461 -7.129 -4.152 1.00 85.31 191 LEU A CA 1
ATOM 1455 C C . LEU A 1 191 ? 6.779 -6.542 -5.392 1.00 85.31 191 LEU A C 1
ATOM 1457 O O . LEU A 1 191 ? 5.567 -6.682 -5.554 1.00 85.31 191 LEU A O 1
ATOM 1461 N N . VAL A 1 192 ? 7.536 -5.914 -6.291 1.00 89.75 192 VAL A N 1
ATOM 1462 C CA . VAL A 1 192 ? 6.973 -5.286 -7.496 1.00 89.75 192 VAL A CA 1
ATOM 1463 C C . VAL A 1 192 ? 6.361 -6.337 -8.424 1.00 89.75 192 VAL A C 1
ATOM 1465 O O . VAL A 1 192 ? 5.260 -6.144 -8.940 1.00 89.75 192 VAL A O 1
ATOM 1468 N N . GLN A 1 193 ? 7.030 -7.476 -8.608 1.00 90.25 193 GLN A N 1
ATOM 1469 C CA . GLN A 1 193 ? 6.515 -8.604 -9.388 1.00 90.25 193 GLN A CA 1
ATOM 1470 C C . GLN A 1 193 ? 5.214 -9.162 -8.807 1.00 90.25 193 GLN A C 1
ATOM 1472 O O . GLN A 1 193 ? 4.257 -9.440 -9.536 1.00 90.25 193 GLN A O 1
ATOM 1477 N N . ALA A 1 194 ? 5.166 -9.284 -7.487 1.00 86.25 194 ALA A N 1
ATOM 1478 C CA . ALA A 1 194 ? 4.009 -9.734 -6.744 1.00 86.25 194 ALA A CA 1
ATOM 1479 C C . ALA A 1 194 ? 2.810 -8.774 -6.914 1.00 86.25 194 ALA A C 1
ATOM 1481 O O . ALA A 1 194 ? 1.703 -9.224 -7.222 1.00 86.25 194 ALA A O 1
ATOM 1482 N N . LEU A 1 195 ? 3.034 -7.456 -6.833 1.00 86.69 195 LEU A N 1
ATOM 1483 C CA . LEU A 1 195 ? 2.013 -6.431 -7.102 1.00 86.69 195 LEU A CA 1
ATOM 1484 C C . LEU A 1 195 ? 1.507 -6.474 -8.550 1.00 86.69 195 LEU A C 1
ATOM 1486 O O . LEU A 1 195 ? 0.301 -6.431 -8.789 1.00 86.69 195 LEU A O 1
ATOM 1490 N N . LEU A 1 196 ? 2.418 -6.588 -9.518 1.00 87.81 196 LEU A N 1
ATOM 1491 C CA . LEU A 1 196 ? 2.076 -6.701 -10.937 1.00 87.81 196 LEU A CA 1
ATOM 1492 C C . LEU A 1 196 ? 1.219 -7.941 -11.214 1.00 87.81 196 LEU A C 1
ATOM 1494 O O . LEU A 1 196 ? 0.201 -7.840 -11.898 1.00 87.81 196 LEU A O 1
ATOM 1498 N N . THR A 1 197 ? 1.592 -9.084 -10.637 1.00 86.50 197 THR A N 1
ATOM 1499 C CA . THR A 1 197 ? 0.843 -10.344 -10.767 1.00 86.50 197 THR A CA 1
ATOM 1500 C C . THR A 1 197 ? -0.558 -10.209 -10.178 1.00 86.50 197 THR A C 1
ATOM 1502 O O . THR A 1 197 ? -1.536 -10.565 -10.833 1.00 86.50 197 THR A O 1
ATOM 1505 N N . HIS A 1 198 ? -0.675 -9.624 -8.981 1.00 81.94 198 HIS A N 1
ATOM 1506 C CA . HIS A 1 198 ? -1.966 -9.349 -8.348 1.00 81.94 198 HIS A CA 1
ATOM 1507 C C . HIS A 1 198 ? -2.861 -8.441 -9.216 1.00 81.94 198 HIS A C 1
ATOM 1509 O O . HIS A 1 198 ? -4.074 -8.630 -9.301 1.00 81.94 198 HIS A O 1
ATOM 1515 N N . GLN A 1 199 ? -2.257 -7.488 -9.931 1.00 81.38 199 GLN A N 1
ATOM 1516 C CA . GLN A 1 199 ? -2.946 -6.598 -10.871 1.00 81.38 199 GLN A CA 1
ATOM 1517 C C . GLN A 1 199 ? -3.249 -7.250 -12.239 1.00 81.38 199 GLN A C 1
ATOM 1519 O O . GLN A 1 199 ? -3.871 -6.611 -13.091 1.00 81.38 199 GLN A O 1
ATOM 1524 N N . GLY A 1 200 ? -2.866 -8.517 -12.448 1.00 83.19 200 GLY A N 1
ATOM 1525 C CA . GLY A 1 200 ? -3.137 -9.290 -13.666 1.00 83.19 200 GLY A CA 1
ATOM 1526 C C . GLY A 1 200 ? -2.081 -9.152 -14.767 1.00 83.19 200 GLY A C 1
ATOM 1527 O O . GLY A 1 200 ? -2.373 -9.414 -15.932 1.00 83.19 200 GLY A O 1
ATOM 1528 N N . HIS A 1 201 ? -0.867 -8.710 -14.439 1.00 88.06 201 HIS A N 1
ATOM 1529 C CA . HIS A 1 201 ? 0.232 -8.595 -15.398 1.00 88.06 201 HIS A CA 1
ATOM 1530 C C . HIS A 1 201 ? 1.103 -9.854 -15.423 1.00 88.06 201 HIS A C 1
ATOM 1532 O O . HIS A 1 201 ? 1.376 -10.466 -14.392 1.00 88.06 201 HIS A O 1
ATOM 1538 N N . ALA A 1 202 ? 1.560 -10.220 -16.619 1.00 90.75 202 ALA A N 1
ATOM 1539 C CA . ALA A 1 202 ? 2.576 -11.237 -16.823 1.00 90.75 202 ALA A CA 1
ATOM 1540 C C . ALA A 1 202 ? 3.966 -10.647 -16.559 1.00 90.75 202 ALA A C 1
ATOM 1542 O O . ALA A 1 202 ? 4.211 -9.457 -16.770 1.00 90.75 202 ALA A O 1
ATOM 1543 N N . LEU A 1 203 ? 4.889 -11.495 -16.117 1.00 93.88 203 LEU A N 1
ATOM 1544 C CA . LEU A 1 203 ? 6.258 -11.107 -15.805 1.00 93.88 203 LEU A CA 1
ATOM 1545 C C . LEU A 1 203 ? 7.218 -11.748 -16.797 1.00 93.88 203 LEU A C 1
ATOM 1547 O O . LEU A 1 203 ? 7.132 -12.948 -17.056 1.00 93.88 203 LEU A O 1
ATOM 1551 N N . PHE A 1 204 ? 8.152 -10.953 -17.309 1.00 95.25 204 PHE A N 1
ATOM 1552 C CA . PHE A 1 204 ? 9.259 -11.434 -18.122 1.00 95.25 204 PHE A CA 1
ATOM 1553 C C . PHE A 1 204 ? 10.565 -11.367 -17.318 1.00 95.25 204 PHE A C 1
ATOM 1555 O O . PHE A 1 204 ? 10.843 -10.323 -16.712 1.00 95.25 204 PHE A O 1
ATOM 1562 N N . PRO A 1 205 ? 11.375 -12.441 -17.279 1.00 95.06 205 PRO A N 1
ATOM 1563 C CA . PRO A 1 205 ? 12.625 -12.436 -16.528 1.00 95.06 205 PRO A CA 1
ATOM 1564 C C . PRO A 1 205 ? 13.605 -11.378 -17.049 1.00 95.06 205 PRO A C 1
ATOM 1566 O O . PRO A 1 205 ? 13.808 -11.227 -18.253 1.00 95.06 205 PRO A O 1
ATOM 1569 N N . MET A 1 206 ? 14.240 -10.647 -16.128 1.00 95.38 206 MET A N 1
ATOM 1570 C CA . MET A 1 206 ? 15.179 -9.571 -16.468 1.00 95.38 206 MET A CA 1
ATOM 1571 C C . MET A 1 206 ? 16.371 -10.082 -17.291 1.00 95.38 206 MET A C 1
ATOM 1573 O O . MET A 1 206 ? 16.783 -9.434 -18.250 1.00 95.38 206 MET A O 1
ATOM 1577 N N . GLU A 1 207 ? 16.930 -11.237 -16.925 1.00 94.38 207 GLU A N 1
ATOM 1578 C CA . GLU A 1 207 ? 18.082 -11.818 -17.622 1.00 94.38 207 GLU A CA 1
ATOM 1579 C C . GLU A 1 207 ? 17.730 -12.186 -19.068 1.00 94.38 207 GLU A C 1
ATOM 1581 O O . GLU A 1 207 ? 18.436 -11.784 -19.995 1.00 94.38 207 GLU A O 1
ATOM 1586 N N . ASP A 1 208 ? 16.593 -12.854 -19.256 1.00 96.06 208 ASP A N 1
ATOM 1587 C CA . ASP A 1 208 ? 16.063 -13.267 -20.558 1.00 96.06 208 ASP A CA 1
ATOM 1588 C C . ASP A 1 208 ? 15.745 -12.059 -21.449 1.00 96.06 208 ASP A C 1
ATOM 1590 O O . ASP A 1 208 ? 15.976 -12.088 -22.663 1.00 96.06 208 ASP A O 1
ATOM 1594 N N . PHE A 1 209 ? 15.262 -10.962 -20.851 1.00 95.75 209 PHE A N 1
ATOM 1595 C CA . PHE A 1 209 ? 14.978 -9.715 -21.565 1.00 95.75 209 PHE A CA 1
ATOM 1596 C C . PHE A 1 209 ? 16.243 -9.155 -22.219 1.00 95.75 209 PHE A C 1
ATOM 1598 O O . PHE A 1 209 ? 16.250 -8.842 -23.412 1.00 95.75 209 PHE A O 1
ATOM 1605 N N . PHE A 1 210 ? 17.345 -9.090 -21.465 1.00 94.06 210 PHE A N 1
ATOM 1606 C CA . PHE A 1 210 ? 18.622 -8.595 -21.981 1.00 94.06 210 PHE A CA 1
ATOM 1607 C C . PHE A 1 210 ? 19.330 -9.591 -22.909 1.00 94.06 210 PHE A C 1
ATOM 1609 O O . PHE A 1 210 ? 20.063 -9.164 -23.806 1.00 94.06 210 PHE A O 1
ATOM 1616 N N . GLN A 1 211 ? 19.091 -10.894 -22.742 1.00 94.44 211 GLN A N 1
ATOM 1617 C CA . GLN A 1 211 ? 19.588 -11.943 -23.642 1.00 94.44 211 GLN A CA 1
ATOM 1618 C C . GLN A 1 211 ? 18.784 -12.053 -24.948 1.00 94.44 211 GLN A C 1
ATOM 1620 O O . GLN A 1 211 ? 19.254 -12.675 -25.899 1.00 94.44 211 GLN A O 1
ATOM 1625 N N . ARG A 1 212 ? 17.635 -11.366 -25.039 1.00 91.69 212 ARG A N 1
ATOM 1626 C CA . ARG A 1 212 ? 16.703 -11.402 -26.179 1.00 91.69 212 ARG A CA 1
ATOM 1627 C C . ARG A 1 212 ? 16.140 -12.798 -26.445 1.00 91.69 212 ARG A C 1
ATOM 1629 O O . ARG A 1 212 ? 15.977 -13.197 -27.600 1.00 91.69 212 ARG A O 1
ATOM 1636 N N . GLU A 1 213 ? 15.833 -13.524 -25.378 1.00 94.88 213 GLU A N 1
ATOM 1637 C CA . GLU A 1 213 ? 15.161 -14.820 -25.469 1.00 94.88 213 GLU A CA 1
ATOM 1638 C C . GLU A 1 213 ? 13.766 -14.689 -26.123 1.00 94.88 213 GLU A C 1
ATOM 1640 O O . GLU A 1 213 ? 13.177 -13.595 -26.145 1.00 94.88 213 GLU A O 1
ATOM 1645 N N . PRO A 1 214 ? 13.207 -15.776 -26.692 1.00 91.06 214 PRO A N 1
ATOM 1646 C CA . PRO A 1 214 ? 11.872 -15.762 -27.287 1.00 91.06 214 PRO A CA 1
ATOM 1647 C C . PRO A 1 214 ? 10.812 -15.180 -26.339 1.00 91.06 214 PRO A C 1
ATOM 1649 O O . PRO A 1 214 ? 10.726 -15.567 -25.178 1.00 91.06 214 PRO A O 1
ATOM 1652 N N . GLY A 1 215 ? 9.994 -14.252 -26.845 1.00 85.12 215 GLY A N 1
ATOM 1653 C CA . GLY A 1 215 ? 8.981 -13.533 -26.059 1.00 85.12 215 GLY A CA 1
ATOM 1654 C C . GLY A 1 215 ? 9.437 -12.173 -25.514 1.00 85.12 215 GLY A C 1
ATOM 1655 O O . GLY A 1 215 ? 8.600 -11.387 -25.083 1.00 85.12 215 GLY A O 1
ATOM 1656 N N . CYS A 1 216 ? 10.727 -11.819 -25.609 1.00 88.69 216 CYS A N 1
ATOM 1657 C CA . CYS A 1 216 ? 11.209 -10.498 -25.169 1.00 88.69 216 CYS A CA 1
ATOM 1658 C C . CYS A 1 216 ? 10.553 -9.323 -25.921 1.00 88.69 216 CYS A C 1
ATOM 1660 O O . CYS A 1 216 ? 10.425 -8.231 -25.376 1.00 88.69 216 CYS A O 1
ATOM 1662 N N . HIS A 1 217 ? 10.109 -9.546 -27.161 1.00 86.25 217 HIS A N 1
ATOM 1663 C CA . HIS A 1 217 ? 9.398 -8.553 -27.970 1.00 86.25 217 HIS A CA 1
ATOM 1664 C C . HIS A 1 217 ? 7.947 -8.322 -27.525 1.00 86.25 217 HIS A C 1
ATOM 1666 O O . HIS A 1 217 ? 7.359 -7.319 -27.922 1.00 86.25 217 HIS A O 1
ATOM 1672 N N . ASP A 1 218 ? 7.389 -9.221 -26.711 1.00 88.81 218 ASP A N 1
ATOM 1673 C CA . ASP A 1 218 ? 6.041 -9.085 -26.152 1.00 88.81 218 ASP A CA 1
ATOM 1674 C C . ASP A 1 218 ? 6.039 -8.232 -24.871 1.00 88.81 218 ASP A C 1
ATOM 1676 O O . ASP A 1 218 ? 4.973 -7.889 -24.362 1.00 88.81 218 ASP A O 1
ATOM 1680 N N . VAL A 1 219 ? 7.222 -7.878 -24.346 1.00 92.81 219 VAL A N 1
ATOM 1681 C CA . VAL A 1 219 ? 7.371 -6.973 -23.200 1.00 92.81 219 VAL A CA 1
ATOM 1682 C C . VAL A 1 219 ? 6.929 -5.568 -23.594 1.00 92.81 219 VAL A C 1
ATOM 1684 O O . VAL A 1 219 ? 7.537 -4.922 -24.446 1.00 92.81 219 VAL A O 1
ATOM 1687 N N . ASP A 1 220 ? 5.895 -5.068 -22.924 1.00 90.81 220 ASP A N 1
ATOM 1688 C CA . ASP A 1 220 ? 5.318 -3.755 -23.215 1.00 90.81 220 ASP A CA 1
ATOM 1689 C C . ASP A 1 220 ? 5.672 -2.682 -22.182 1.00 90.81 220 ASP A C 1
ATOM 1691 O O . ASP A 1 220 ? 5.567 -1.494 -22.492 1.00 90.81 220 ASP A O 1
ATOM 1695 N N . THR A 1 221 ? 6.049 -3.079 -20.961 1.00 93.06 221 THR A N 1
ATOM 1696 C CA . THR A 1 221 ? 6.344 -2.153 -19.862 1.00 93.06 221 THR A CA 1
ATOM 1697 C C . THR A 1 221 ? 7.634 -2.553 -19.149 1.00 93.06 221 THR A C 1
ATOM 1699 O O . THR A 1 221 ? 7.766 -3.691 -18.702 1.00 93.06 221 THR A O 1
ATOM 1702 N N . ALA A 1 222 ? 8.552 -1.604 -18.973 1.00 95.06 222 ALA A N 1
ATOM 1703 C CA . ALA A 1 222 ? 9.740 -1.747 -18.137 1.00 95.06 222 ALA A CA 1
ATOM 1704 C C . ALA A 1 222 ? 9.643 -0.848 -16.899 1.00 95.06 222 ALA A C 1
ATOM 1706 O O . ALA A 1 222 ? 9.464 0.368 -17.009 1.00 95.06 222 ALA A O 1
ATOM 1707 N N . LEU A 1 223 ? 9.788 -1.443 -15.718 1.00 95.25 223 LEU A N 1
ATOM 1708 C CA . LEU A 1 223 ? 9.921 -0.718 -14.456 1.00 95.25 223 LEU A CA 1
ATOM 1709 C C . LEU A 1 223 ? 11.387 -0.750 -14.043 1.00 95.25 223 LEU A C 1
ATOM 1711 O O . LEU A 1 223 ? 11.955 -1.833 -13.897 1.00 95.25 223 LEU A O 1
ATOM 1715 N N . VAL A 1 224 ? 12.005 0.419 -13.895 1.00 95.38 224 VAL A N 1
ATOM 1716 C CA . VAL A 1 224 ? 13.445 0.531 -13.640 1.00 95.38 224 VAL A CA 1
ATOM 1717 C C . VAL A 1 224 ? 13.695 1.081 -12.252 1.00 95.38 224 VAL A C 1
ATOM 1719 O O . VAL A 1 224 ? 13.228 2.168 -11.929 1.00 95.38 224 VAL A O 1
ATOM 1722 N N . ASP A 1 225 ? 14.473 0.351 -11.467 1.00 94.06 225 ASP A N 1
ATOM 1723 C CA . ASP A 1 225 ? 15.020 0.815 -10.202 1.00 94.06 225 ASP A CA 1
ATOM 1724 C C . ASP A 1 225 ? 16.385 1.480 -10.437 1.00 94.06 225 ASP A C 1
ATOM 1726 O O . ASP A 1 225 ? 17.375 0.794 -10.726 1.00 94.06 225 ASP A O 1
ATOM 1730 N N . PRO A 1 226 ? 16.469 2.813 -10.327 1.00 92.62 226 PRO A N 1
ATOM 1731 C CA . PRO A 1 226 ? 17.691 3.526 -10.616 1.00 92.62 226 PRO A CA 1
ATOM 1732 C C . PRO A 1 226 ? 18.750 3.385 -9.519 1.00 92.62 226 PRO A C 1
ATOM 1734 O O . PRO A 1 226 ? 19.929 3.600 -9.796 1.00 92.62 226 PRO A O 1
ATOM 1737 N N . GLU A 1 227 ? 18.362 3.036 -8.291 1.00 89.75 227 GLU A N 1
ATOM 1738 C CA . GLU A 1 227 ? 19.261 3.005 -7.129 1.00 89.75 227 GLU A CA 1
ATOM 1739 C C . GLU A 1 227 ? 20.238 1.829 -7.197 1.00 89.75 227 GLU A C 1
ATOM 1741 O O . GLU A 1 227 ? 21.314 1.857 -6.598 1.00 89.75 227 GLU A O 1
ATOM 1746 N N . THR A 1 228 ? 19.893 0.818 -7.992 1.00 91.06 228 THR A N 1
ATOM 1747 C CA . THR A 1 228 ? 20.695 -0.394 -8.180 1.00 91.06 228 THR A CA 1
ATOM 1748 C C . THR A 1 228 ? 21.699 -0.315 -9.329 1.00 91.06 228 THR A C 1
ATOM 1750 O O . THR A 1 228 ? 22.439 -1.268 -9.582 1.00 91.06 228 THR A O 1
ATOM 1753 N N . LEU A 1 229 ? 21.761 0.818 -10.035 1.00 92.19 229 LEU A N 1
ATOM 1754 C CA . LEU A 1 229 ? 22.561 0.976 -11.246 1.00 92.19 229 LEU A CA 1
ATOM 1755 C C . LEU A 1 229 ? 23.473 2.203 -11.167 1.00 92.19 229 LEU A C 1
ATOM 1757 O O . LEU A 1 229 ? 23.134 3.258 -10.639 1.00 92.19 229 LEU A O 1
ATOM 1761 N N . THR A 1 230 ? 24.659 2.087 -11.761 1.00 93.88 230 THR A N 1
ATOM 1762 C CA . THR A 1 230 ? 25.551 3.238 -11.944 1.00 93.88 230 THR A CA 1
ATOM 1763 C C . THR A 1 230 ? 25.008 4.191 -13.008 1.00 93.88 230 THR A C 1
ATOM 1765 O O . THR A 1 230 ? 24.278 3.788 -13.913 1.00 93.88 230 THR A O 1
ATOM 1768 N N . ARG A 1 231 ? 25.438 5.458 -12.973 1.00 92.69 231 ARG A N 1
ATOM 1769 C CA . ARG A 1 231 ? 25.047 6.469 -13.970 1.00 92.69 231 ARG A CA 1
ATOM 1770 C C . ARG A 1 231 ? 25.290 6.019 -15.418 1.00 92.69 231 ARG A C 1
ATOM 1772 O O . ARG A 1 231 ? 24.406 6.157 -16.252 1.00 92.69 231 ARG A O 1
ATOM 1779 N N . ASP A 1 232 ? 26.443 5.415 -15.698 1.00 94.62 232 ASP A N 1
ATOM 1780 C CA . ASP A 1 232 ? 26.770 4.899 -17.034 1.00 94.62 232 ASP A CA 1
ATOM 1781 C C . ASP A 1 232 ? 25.835 3.759 -17.470 1.00 94.62 232 ASP A C 1
ATOM 1783 O O . ASP A 1 232 ? 25.497 3.649 -18.652 1.00 94.62 232 ASP A O 1
ATOM 1787 N N . GLN A 1 233 ? 25.419 2.895 -16.537 1.00 95.00 233 GLN A N 1
ATOM 1788 C CA . GLN A 1 233 ? 24.437 1.845 -16.815 1.00 95.00 233 GLN A CA 1
ATOM 1789 C C . GLN A 1 233 ? 23.057 2.445 -17.084 1.00 95.00 233 GLN A C 1
ATOM 1791 O O . GLN A 1 233 ? 22.413 2.031 -18.045 1.00 95.00 233 GLN A O 1
ATOM 1796 N N . LEU A 1 234 ? 22.637 3.441 -16.298 1.00 95.19 234 LEU A N 1
ATOM 1797 C CA . LEU A 1 234 ? 21.366 4.146 -16.478 1.00 95.19 234 LEU A CA 1
ATOM 1798 C C . LEU A 1 234 ? 21.288 4.838 -17.837 1.00 95.19 234 LEU A C 1
ATOM 1800 O O . LEU A 1 234 ? 20.298 4.671 -18.540 1.00 95.19 234 LEU A O 1
ATOM 1804 N N . ASP A 1 235 ? 22.343 5.540 -18.252 1.00 94.56 235 ASP A N 1
ATOM 1805 C CA . ASP A 1 235 ? 22.374 6.247 -19.537 1.00 94.56 235 ASP A CA 1
ATOM 1806 C C . ASP A 1 235 ? 22.270 5.273 -20.726 1.00 94.56 235 ASP A C 1
ATOM 1808 O O . ASP A 1 235 ? 21.562 5.532 -21.704 1.00 94.56 235 ASP A O 1
ATOM 1812 N N . ARG A 1 236 ? 22.942 4.115 -20.642 1.00 95.44 236 ARG A N 1
ATOM 1813 C CA . ARG A 1 236 ? 22.843 3.055 -21.662 1.00 95.44 236 ARG A CA 1
ATOM 1814 C C . ARG A 1 236 ? 21.472 2.389 -21.665 1.00 95.44 236 ARG A C 1
ATOM 1816 O O . ARG A 1 236 ? 20.933 2.133 -22.740 1.00 95.44 236 ARG A O 1
ATOM 1823 N N . LEU A 1 237 ? 20.934 2.101 -20.481 1.00 95.81 237 LEU A N 1
ATOM 1824 C CA . LEU A 1 237 ? 19.637 1.459 -20.315 1.00 95.81 237 LEU A CA 1
ATOM 1825 C C . LEU A 1 237 ? 18.511 2.362 -20.816 1.00 95.81 237 LEU A C 1
ATOM 1827 O O . LEU A 1 237 ? 17.675 1.899 -21.582 1.00 95.81 237 LEU A O 1
ATOM 1831 N N . ALA A 1 238 ? 18.521 3.642 -20.443 1.00 94.19 238 ALA A N 1
ATOM 1832 C CA . ALA A 1 238 ? 17.525 4.616 -20.874 1.00 94.19 238 ALA A CA 1
ATOM 1833 C C . ALA A 1 238 ? 17.439 4.672 -22.401 1.00 94.19 238 ALA A C 1
ATOM 1835 O O . ALA A 1 238 ? 16.370 4.453 -22.964 1.00 94.19 238 ALA A O 1
ATOM 1836 N N . LYS A 1 239 ? 18.591 4.814 -23.069 1.00 93.50 239 LYS A N 1
ATOM 1837 C CA . LYS A 1 239 ? 18.661 4.794 -24.532 1.00 93.50 239 LYS A CA 1
ATOM 1838 C C . LYS A 1 239 ? 18.134 3.484 -25.128 1.00 93.50 239 LYS A C 1
ATOM 1840 O O . LYS A 1 239 ? 17.392 3.510 -26.102 1.00 93.50 239 LYS A O 1
ATOM 1845 N N . TYR A 1 240 ? 18.518 2.343 -24.556 1.00 93.50 240 TYR A N 1
ATOM 1846 C CA . TYR A 1 240 ? 18.059 1.036 -25.029 1.00 93.50 240 TYR A CA 1
ATOM 1847 C C . TYR A 1 240 ? 16.535 0.878 -24.923 1.00 93.50 240 TYR A C 1
ATOM 1849 O O . TYR A 1 240 ? 15.910 0.396 -25.864 1.00 93.50 240 TYR A O 1
ATOM 1857 N N . LEU A 1 241 ? 15.934 1.297 -23.807 1.00 93.31 241 LEU A N 1
ATOM 1858 C CA . LEU A 1 241 ? 14.486 1.219 -23.600 1.00 93.31 241 LEU A CA 1
ATOM 1859 C C . LEU A 1 241 ? 13.724 2.230 -24.472 1.00 93.31 241 LEU A C 1
ATOM 1861 O O . LEU A 1 241 ? 12.650 1.897 -24.973 1.00 93.31 241 LEU A O 1
ATOM 1865 N N . ASP A 1 242 ? 14.285 3.422 -24.700 1.00 89.94 242 ASP A N 1
ATOM 1866 C CA . ASP A 1 242 ? 13.736 4.407 -25.642 1.00 89.94 242 ASP A CA 1
ATOM 1867 C C . ASP A 1 242 ? 13.672 3.832 -27.070 1.00 89.94 242 ASP A C 1
ATOM 1869 O O . ASP A 1 242 ? 12.634 3.936 -27.726 1.00 89.94 242 ASP A O 1
ATOM 1873 N N . ASP A 1 243 ? 14.740 3.163 -27.525 1.00 90.69 243 ASP A N 1
ATOM 1874 C CA . ASP A 1 243 ? 14.816 2.544 -28.858 1.00 90.69 243 ASP A CA 1
ATOM 1875 C C . ASP A 1 243 ? 13.786 1.407 -29.051 1.00 90.69 243 ASP A C 1
ATOM 1877 O O . ASP A 1 243 ? 13.374 1.130 -30.180 1.00 90.69 243 ASP A O 1
ATOM 1881 N N . LEU A 1 244 ? 13.356 0.745 -27.968 1.00 89.25 244 LEU A N 1
ATOM 1882 C CA . LEU A 1 244 ? 12.340 -0.316 -28.007 1.00 89.25 244 LEU A CA 1
ATOM 1883 C C . LEU A 1 244 ? 10.899 0.212 -28.070 1.00 89.25 244 LEU A C 1
ATOM 1885 O O . LEU A 1 244 ? 9.994 -0.552 -28.400 1.00 89.25 244 LEU A O 1
ATOM 1889 N N . GLY A 1 245 ? 10.665 1.490 -27.754 1.00 85.00 245 GLY A N 1
ATOM 1890 C CA . GLY A 1 245 ? 9.327 2.092 -27.798 1.00 85.00 245 GLY A CA 1
ATOM 1891 C C . GLY A 1 245 ? 8.333 1.529 -26.772 1.00 85.00 245 GLY A C 1
ATOM 1892 O O . GLY A 1 245 ? 7.124 1.679 -26.945 1.00 85.00 245 GLY A O 1
ATOM 1893 N N . LEU A 1 246 ? 8.824 0.878 -25.716 1.00 89.50 246 LEU A N 1
ATOM 1894 C CA . LEU A 1 246 ? 8.009 0.331 -24.630 1.00 89.50 246 LEU A CA 1
ATOM 1895 C C . LEU A 1 246 ? 7.615 1.407 -23.603 1.00 89.50 246 LEU A C 1
ATOM 1897 O O . LEU A 1 246 ? 8.255 2.461 -23.476 1.00 89.50 246 LEU A O 1
ATOM 1901 N N . HIS A 1 247 ? 6.554 1.135 -22.842 1.00 91.19 247 HIS A N 1
ATOM 1902 C CA . HIS A 1 247 ? 6.179 1.953 -21.692 1.00 91.19 247 HIS A CA 1
ATOM 1903 C C . HIS A 1 247 ? 7.235 1.820 -20.601 1.00 91.19 247 HIS A C 1
ATOM 1905 O O . HIS A 1 247 ? 7.739 0.733 -20.336 1.00 91.19 247 HIS A O 1
ATOM 1911 N N . ARG A 1 248 ? 7.560 2.917 -19.929 1.00 92.69 248 ARG A N 1
ATOM 1912 C CA . ARG A 1 248 ? 8.616 2.929 -18.919 1.00 92.69 248 ARG A CA 1
ATOM 1913 C C . ARG A 1 248 ? 8.252 3.789 -17.733 1.00 92.69 248 ARG A C 1
ATOM 1915 O O . ARG A 1 248 ? 7.591 4.813 -17.897 1.00 92.69 248 ARG A O 1
ATOM 1922 N N . ALA A 1 249 ? 8.691 3.354 -16.563 1.00 92.94 249 ALA A N 1
ATOM 1923 C CA . ALA A 1 249 ? 8.602 4.117 -15.333 1.00 92.94 249 ALA A CA 1
ATOM 1924 C C . ALA A 1 249 ? 9.847 3.908 -14.486 1.00 92.94 249 ALA A C 1
ATOM 1926 O O . ALA A 1 249 ? 10.507 2.866 -14.567 1.00 92.94 249 ALA A O 1
ATOM 1927 N N . VAL A 1 250 ? 10.123 4.899 -13.652 1.00 92.81 250 VAL A N 1
ATOM 1928 C CA . VAL A 1 250 ? 11.180 4.829 -12.649 1.00 92.81 250 VAL A CA 1
ATOM 1929 C C . VAL A 1 250 ? 10.543 4.466 -11.315 1.00 92.81 250 VAL A C 1
ATOM 1931 O O . VAL A 1 250 ? 9.598 5.126 -10.883 1.00 92.81 250 VAL A O 1
ATOM 1934 N N . LEU A 1 251 ? 11.049 3.414 -10.682 1.00 91.06 251 LEU A N 1
ATOM 1935 C CA . LEU A 1 251 ? 10.746 3.083 -9.297 1.00 91.06 251 LEU A CA 1
ATOM 1936 C C . LEU A 1 251 ? 11.571 4.018 -8.412 1.00 91.06 251 LEU A C 1
ATOM 1938 O O . LEU A 1 251 ? 12.792 4.046 -8.530 1.00 91.06 251 LEU A O 1
ATOM 1942 N N . VAL A 1 252 ? 10.920 4.816 -7.577 1.00 84.75 252 VAL A N 1
ATOM 1943 C CA . VAL A 1 252 ? 11.584 5.770 -6.681 1.00 84.75 252 VAL A CA 1
ATOM 1944 C C . VAL A 1 252 ? 10.967 5.704 -5.294 1.00 84.75 252 VAL A C 1
ATOM 1946 O O . VAL A 1 252 ? 9.774 5.436 -5.145 1.00 84.75 252 VAL A O 1
ATOM 1949 N N . GLU A 1 253 ? 11.775 5.976 -4.278 1.00 74.44 253 GLU A N 1
ATOM 1950 C CA . GLU A 1 253 ? 11.260 6.286 -2.950 1.00 74.44 253 GLU A CA 1
ATOM 1951 C C . GLU A 1 253 ? 10.700 7.722 -2.927 1.00 74.44 253 GLU A C 1
ATOM 1953 O O . GLU A 1 253 ? 10.973 8.561 -3.794 1.00 74.44 253 GLU A O 1
ATOM 1958 N N . GLU A 1 254 ? 9.855 8.025 -1.950 1.00 66.25 254 GLU A N 1
ATOM 1959 C CA . GLU A 1 254 ? 9.344 9.379 -1.797 1.00 66.25 254 GLU A CA 1
ATOM 1960 C C . GLU A 1 254 ? 10.496 10.344 -1.472 1.00 66.25 254 GLU A C 1
ATOM 1962 O O . GLU A 1 254 ? 11.259 10.153 -0.527 1.00 66.25 254 GLU A O 1
ATOM 1967 N N . GLY A 1 255 ? 10.643 11.394 -2.283 1.00 64.06 255 GLY A N 1
ATOM 1968 C CA . GLY A 1 255 ? 11.698 12.394 -2.110 1.00 64.06 255 GLY A CA 1
ATOM 1969 C C . GLY A 1 255 ? 13.042 12.062 -2.769 1.00 64.06 255 GLY A C 1
ATOM 1970 O O . GLY A 1 255 ? 13.941 12.909 -2.715 1.00 64.06 255 GLY A O 1
ATOM 1971 N N . THR A 1 256 ? 13.201 10.913 -3.441 1.00 74.38 256 THR A N 1
ATOM 1972 C CA . THR A 1 256 ? 14.396 10.663 -4.265 1.00 74.38 256 THR A CA 1
ATOM 1973 C C . THR A 1 256 ? 14.332 11.386 -5.608 1.00 74.38 256 THR A C 1
ATOM 1975 O O . THR A 1 256 ? 13.283 11.558 -6.232 1.00 74.38 256 THR A O 1
ATOM 1978 N N . THR A 1 257 ? 15.492 11.854 -6.070 1.00 81.50 257 THR A N 1
ATOM 1979 C CA . THR A 1 257 ? 15.610 12.552 -7.350 1.00 81.50 257 THR A CA 1
ATOM 1980 C C . THR A 1 257 ? 15.736 11.558 -8.497 1.00 81.50 257 THR A C 1
ATOM 1982 O O . THR A 1 257 ? 16.603 10.686 -8.502 1.00 81.50 257 THR A O 1
ATOM 1985 N N . VAL A 1 258 ? 14.892 11.722 -9.516 1.00 88.50 258 VAL A N 1
ATOM 1986 C CA . VAL A 1 258 ? 14.974 10.919 -10.741 1.00 88.50 258 VAL A CA 1
ATOM 1987 C C . VAL A 1 258 ? 16.299 11.215 -11.464 1.00 88.50 258 VAL A C 1
ATOM 1989 O O . VAL A 1 258 ? 16.637 12.391 -11.651 1.00 88.50 258 VAL A O 1
ATOM 1992 N N . PRO A 1 259 ? 17.052 10.189 -11.906 1.00 90.88 259 PRO A N 1
ATOM 1993 C CA . PRO A 1 259 ? 18.272 10.395 -12.678 1.00 90.88 259 PRO A CA 1
ATOM 1994 C C . PRO A 1 259 ? 18.030 11.199 -13.958 1.00 90.88 259 PRO A C 1
ATOM 1996 O O . PRO A 1 259 ? 17.013 11.041 -14.629 1.00 90.88 259 PRO A O 1
ATOM 1999 N N . ALA A 1 260 ? 19.014 12.010 -14.355 1.00 91.56 260 ALA A N 1
ATOM 2000 C CA . ALA A 1 260 ? 18.902 12.886 -15.524 1.00 91.56 260 ALA A CA 1
ATOM 2001 C C . ALA A 1 260 ? 18.573 12.141 -16.835 1.00 91.56 260 ALA A C 1
ATOM 2003 O O . ALA A 1 260 ? 17.839 12.669 -17.664 1.00 91.56 260 ALA A O 1
ATOM 2004 N N . SER A 1 261 ? 19.073 10.914 -17.024 1.00 90.81 261 SER A N 1
ATOM 2005 C CA . SER A 1 261 ? 18.782 10.089 -18.209 1.00 90.81 261 SER A CA 1
ATOM 2006 C C . SER A 1 261 ? 17.355 9.558 -18.274 1.00 90.81 261 SER A C 1
ATOM 2008 O O . SER A 1 261 ? 16.914 9.150 -19.342 1.00 90.81 261 SER A O 1
ATOM 2010 N N . MET A 1 262 ? 16.628 9.584 -17.160 1.00 91.44 262 MET A N 1
ATOM 2011 C CA . MET A 1 262 ? 15.232 9.148 -17.061 1.00 91.44 262 MET A CA 1
ATOM 2012 C C . MET A 1 262 ? 14.307 10.325 -16.737 1.00 91.44 262 MET A C 1
ATOM 2014 O O . MET A 1 262 ? 13.151 10.149 -16.356 1.00 91.44 262 MET A O 1
ATOM 2018 N N . GLN A 1 263 ? 14.810 11.554 -16.873 1.00 89.00 263 GLN A N 1
ATOM 2019 C CA . GLN A 1 263 ? 14.030 12.749 -16.608 1.00 89.00 263 GLN A CA 1
ATOM 2020 C C . GLN A 1 263 ? 12.847 12.828 -17.583 1.00 89.00 263 GLN A C 1
ATOM 2022 O O . GL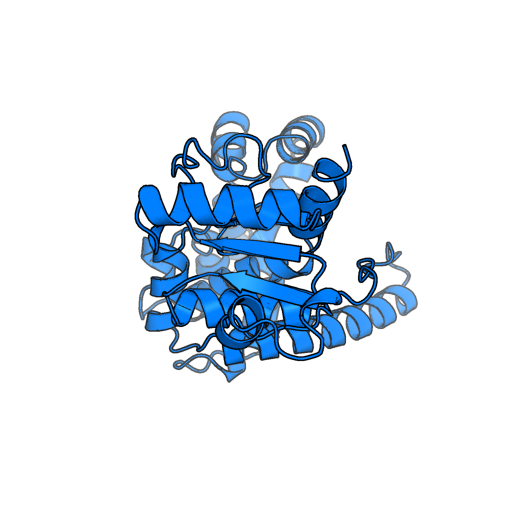N A 1 263 ? 13.012 12.735 -18.797 1.00 89.00 263 GLN A O 1
ATOM 2027 N N . GLY A 1 264 ? 11.640 13.000 -17.039 1.00 86.44 264 GLY A N 1
ATOM 2028 C CA . GLY A 1 264 ? 10.394 13.005 -17.811 1.00 86.44 264 GLY A CA 1
ATOM 2029 C C . GLY A 1 264 ? 9.711 11.640 -17.918 1.00 86.44 264 GLY A C 1
ATOM 2030 O O . GLY A 1 264 ? 8.576 11.578 -18.389 1.00 86.44 264 GLY A O 1
ATOM 2031 N N . TRP A 1 265 ? 10.345 10.561 -17.451 1.00 90.31 265 TRP A N 1
ATOM 2032 C CA . TRP A 1 265 ? 9.647 9.295 -17.251 1.00 90.31 265 TRP A CA 1
ATOM 2033 C C . TRP A 1 265 ? 8.716 9.420 -16.037 1.00 90.31 265 TRP A C 1
ATOM 2035 O O . TRP A 1 265 ? 9.071 10.088 -15.061 1.00 90.31 265 TRP A O 1
ATOM 2045 N N . PRO A 1 266 ? 7.526 8.801 -16.071 1.00 89.81 266 PRO A N 1
ATOM 2046 C CA . PRO A 1 266 ? 6.652 8.767 -14.910 1.00 89.81 266 PRO A CA 1
ATOM 2047 C C . PRO A 1 266 ? 7.301 7.959 -13.778 1.00 89.81 266 PRO A C 1
ATOM 2049 O O . PRO A 1 266 ? 8.055 7.011 -14.013 1.00 89.81 266 PRO A O 1
ATOM 2052 N N . THR A 1 267 ? 6.993 8.336 -12.544 1.00 88.06 267 THR A N 1
ATOM 2053 C CA . THR A 1 267 ? 7.531 7.713 -11.334 1.00 88.06 267 THR A CA 1
ATOM 2054 C C . THR A 1 267 ? 6.484 6.844 -10.658 1.00 88.06 267 THR A C 1
ATOM 2056 O O . THR A 1 267 ? 5.306 7.204 -10.619 1.00 88.06 267 THR A O 1
ATOM 2059 N N . LEU A 1 268 ? 6.920 5.729 -10.086 1.00 86.69 268 LEU A N 1
ATOM 2060 C CA . LEU A 1 268 ? 6.125 4.890 -9.198 1.00 86.69 268 LEU A CA 1
ATOM 2061 C C . LEU A 1 268 ? 6.868 4.714 -7.879 1.00 86.69 268 LEU A C 1
ATOM 2063 O O . LEU A 1 268 ? 8.083 4.536 -7.876 1.00 86.69 268 LEU A O 1
ATOM 2067 N N . GLY A 1 269 ? 6.119 4.728 -6.780 1.00 80.94 269 GLY A N 1
ATOM 2068 C CA . GLY A 1 269 ? 6.630 4.292 -5.487 1.00 80.94 269 GLY A CA 1
ATOM 2069 C C . GLY A 1 269 ? 6.998 2.808 -5.498 1.00 80.94 269 GLY A C 1
ATOM 2070 O O . GLY A 1 269 ? 6.598 2.059 -6.391 1.00 80.94 269 GLY A O 1
ATOM 2071 N N . PHE A 1 270 ? 7.712 2.359 -4.469 1.00 75.94 270 PHE A N 1
ATOM 2072 C CA . PHE A 1 270 ? 7.949 0.930 -4.231 1.00 75.94 270 PHE A CA 1
ATOM 2073 C C . PHE A 1 270 ? 6.637 0.162 -3.942 1.00 75.94 270 PHE A C 1
ATOM 2075 O O . PHE A 1 270 ? 6.496 -0.998 -4.327 1.00 75.94 270 PHE A O 1
ATOM 2082 N N . LEU A 1 271 ? 5.650 0.827 -3.326 1.00 79.75 271 LEU A N 1
ATOM 2083 C CA . LEU A 1 271 ? 4.246 0.420 -3.303 1.00 79.75 271 LEU A CA 1
ATOM 2084 C C . LEU A 1 271 ? 3.458 1.283 -4.284 1.00 79.75 271 LEU A C 1
ATOM 2086 O O . LEU A 1 271 ? 3.542 2.510 -4.255 1.00 79.75 271 LEU A O 1
ATOM 2090 N N . PHE A 1 272 ? 2.662 0.642 -5.134 1.00 80.88 272 PHE A N 1
ATOM 2091 C CA . PHE A 1 272 ? 1.799 1.344 -6.072 1.00 80.88 272 PHE A CA 1
ATOM 2092 C C . PHE A 1 272 ? 0.493 0.594 -6.312 1.00 80.88 272 PHE A C 1
ATOM 2094 O O . PHE A 1 272 ? 0.421 -0.638 -6.300 1.00 80.88 272 PHE A O 1
ATOM 2101 N N . SER A 1 273 ? -0.551 1.364 -6.586 1.00 78.50 273 SER A N 1
ATOM 2102 C CA . SER A 1 273 ? -1.851 0.858 -7.005 1.00 78.50 273 SER A CA 1
ATOM 2103 C C . SER A 1 273 ? -1.921 0.636 -8.516 1.00 78.50 273 SER A C 1
ATOM 2105 O O . SER A 1 273 ? -1.170 1.226 -9.302 1.00 78.50 273 SER A O 1
ATOM 2107 N N . GLY A 1 274 ? -2.915 -0.141 -8.954 1.00 77.69 274 GLY A N 1
ATOM 2108 C CA . GLY A 1 274 ? -3.199 -0.310 -10.381 1.00 77.69 274 GLY A CA 1
ATOM 2109 C C . GLY A 1 274 ? -3.539 1.010 -11.091 1.00 77.69 274 GLY A C 1
ATOM 2110 O O . GLY A 1 274 ? -3.254 1.160 -12.278 1.00 77.69 274 GLY A O 1
ATOM 2111 N N . ARG A 1 275 ? -4.091 2.003 -10.372 1.00 77.56 275 ARG A N 1
ATOM 2112 C CA . ARG A 1 275 ? -4.391 3.342 -10.912 1.00 77.56 275 ARG A CA 1
ATOM 2113 C C . ARG A 1 275 ? -3.111 4.134 -11.193 1.00 77.56 275 ARG A C 1
ATOM 2115 O O . ARG A 1 275 ? -2.986 4.696 -12.279 1.00 77.56 275 ARG A O 1
ATOM 2122 N N . GLN A 1 276 ? -2.153 4.136 -10.263 1.00 79.94 276 GLN A N 1
ATOM 2123 C CA . GLN A 1 276 ? -0.845 4.774 -10.466 1.00 79.94 276 GLN A CA 1
ATOM 2124 C C . GLN A 1 276 ? -0.095 4.114 -11.636 1.00 79.94 276 GLN A C 1
ATOM 2126 O O . GLN A 1 276 ? 0.395 4.808 -12.531 1.00 79.94 276 GLN A O 1
ATOM 2131 N N . LEU A 1 277 ? -0.116 2.777 -11.715 1.00 84.25 277 LEU A N 1
ATOM 2132 C CA . LEU A 1 277 ? 0.453 2.039 -12.848 1.00 84.25 277 LEU A CA 1
ATOM 2133 C C . LEU A 1 277 ? -0.262 2.350 -14.178 1.00 84.25 277 LEU A C 1
ATOM 2135 O O . LEU A 1 277 ? 0.374 2.437 -15.228 1.00 84.25 277 LEU A O 1
ATOM 2139 N N . ALA A 1 278 ? -1.580 2.552 -14.171 1.00 80.50 278 ALA A N 1
ATOM 2140 C CA . ALA A 1 278 ? -2.311 2.993 -15.359 1.00 80.50 278 ALA A CA 1
ATOM 2141 C C . ALA A 1 278 ? -1.933 4.426 -15.784 1.00 80.50 278 ALA A C 1
ATOM 2143 O O . ALA A 1 278 ? -1.841 4.700 -16.983 1.00 80.50 278 ALA A O 1
ATOM 2144 N N . GLY A 1 279 ? -1.657 5.318 -14.826 1.00 78.88 279 GLY A N 1
ATOM 2145 C CA . GLY A 1 279 ? -1.186 6.685 -15.075 1.00 78.88 279 GLY A CA 1
ATOM 2146 C C . GLY A 1 279 ? 0.142 6.729 -15.837 1.00 78.88 279 GLY A C 1
ATOM 2147 O O . GLY A 1 279 ? 0.242 7.419 -16.854 1.00 78.88 279 GLY A O 1
ATOM 2148 N N . VAL A 1 280 ? 1.113 5.898 -15.436 1.00 77.69 280 VAL A N 1
ATOM 2149 C CA . VAL A 1 280 ? 2.385 5.689 -16.163 1.00 77.69 280 VAL A CA 1
ATOM 2150 C C . VAL A 1 280 ? 2.150 5.420 -17.652 1.00 77.69 280 VAL A C 1
ATOM 2152 O O . VAL A 1 280 ? 2.825 5.975 -18.525 1.00 77.69 280 VAL A O 1
ATOM 2155 N N . ARG A 1 281 ? 1.162 4.575 -17.959 1.00 72.56 281 ARG A N 1
ATOM 2156 C CA . ARG A 1 281 ? 0.853 4.128 -19.326 1.00 72.56 281 ARG A CA 1
ATOM 2157 C C . ARG A 1 281 ? 0.206 5.221 -20.173 1.00 72.56 281 ARG A C 1
ATOM 2159 O O . ARG A 1 281 ? 0.375 5.222 -21.391 1.00 72.56 281 ARG A O 1
ATOM 2166 N N . ALA A 1 282 ? -0.537 6.135 -19.549 1.00 69.12 282 ALA A N 1
ATOM 2167 C CA . ALA A 1 282 ? -1.166 7.259 -20.237 1.00 69.12 282 ALA A CA 1
ATOM 2168 C C . ALA A 1 282 ? -0.141 8.328 -20.652 1.00 69.12 282 ALA A C 1
ATOM 2170 O O . ALA A 1 282 ? -0.281 8.926 -21.716 1.00 69.12 282 ALA A O 1
ATOM 2171 N N . MET A 1 283 ? 0.907 8.536 -19.847 1.00 67.38 283 MET A N 1
ATOM 2172 C CA . MET A 1 283 ? 1.932 9.561 -20.094 1.00 67.38 283 MET A CA 1
ATOM 2173 C C . MET A 1 283 ? 2.964 9.156 -21.155 1.00 67.38 283 MET A C 1
ATOM 2175 O O . MET A 1 283 ? 3.556 10.011 -21.802 1.00 67.38 283 MET A O 1
ATOM 2179 N N . THR A 1 284 ? 3.160 7.857 -21.371 1.00 59.50 284 THR A N 1
ATOM 2180 C CA . THR A 1 284 ? 4.186 7.299 -22.273 1.00 59.50 284 THR A CA 1
ATOM 2181 C C . THR A 1 284 ? 3.709 7.111 -23.722 1.00 59.50 284 THR A C 1
ATOM 2183 O O . THR A 1 284 ? 4.364 6.423 -24.497 1.00 59.50 284 THR A O 1
ATOM 2186 N N . ARG A 1 285 ? 2.569 7.708 -24.109 1.00 47.31 285 ARG A N 1
ATOM 2187 C CA . ARG A 1 285 ? 1.965 7.590 -25.455 1.00 47.31 285 ARG A CA 1
ATOM 2188 C C . ARG A 1 285 ? 2.241 8.756 -26.421 1.00 47.31 285 ARG A C 1
ATOM 2190 O O . ARG A 1 285 ? 1.568 8.823 -27.448 1.00 47.31 285 ARG A O 1
ATOM 2197 N N . ASN A 1 286 ? 3.204 9.631 -26.124 1.00 38.34 286 ASN A N 1
ATOM 2198 C CA . ASN A 1 286 ? 3.657 10.681 -27.049 1.00 38.34 286 ASN A CA 1
ATOM 2199 C C . AS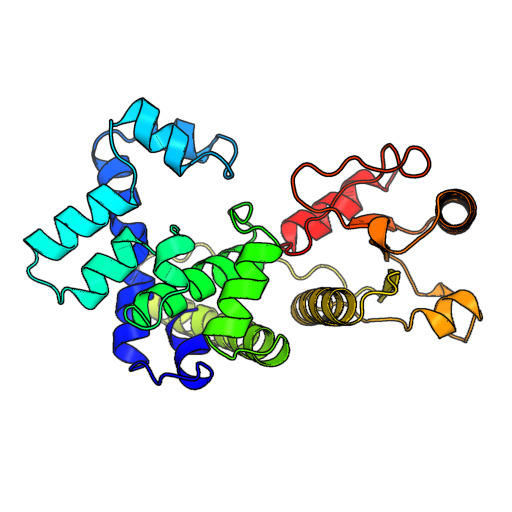N A 1 286 ? 4.996 10.333 -27.692 1.00 38.34 286 ASN A C 1
ATOM 2201 O O . ASN A 1 286 ? 5.937 10.027 -26.928 1.00 38.34 286 ASN A O 1
#

Radius of gyration: 20.47 Å; chains: 1; bounding box: 57×38×55 Å